Protein AF-A0A429XAK7-F1 (afdb_monomer_lite)

Secondary structure (DSSP, 8-state):
------EEEEEEPPHHHHHHHHHHHHT-HHHHHHHHHHHHHHTS-----EEEEEEEEETTTEEEEEEEEEETTTTEEEEEEEEE-TTS-EEEEEEEEEEEEETTEEEEEEEEEETTTTEEEEEEEEEESS-HHHHHHHHHHHHHHTSHHHHHHHTTSEE-TTTTTSSPPTTT-SSSSTT-SS-TT--SS-SSS--SHHHHHHHHHHHHHHH-SS-HIIIIIHHHHHHHHSHHHHTT-HHHHHHHHHHHHHHHT---

pLDDT: mean 86.63, std 12.6, range [36.78, 97.44]

Organism: Siminovitchia terrae (NCBI:txid1914933)

Foldseek 3Di:
DQDPKWWQWKFKDDPVRQVVVVVVLVVDPVSVVVLVVLCVVLVDDFDFPDKIKMWIAIPQRWIKIWIWTDTPVQLKTKIKMWIQGPVRDIDIWIKMWGWDDDPQWIKTWIWTQDPVVRDTDGQDIDIDNDDSNVVSVLQVCLQPQLQQRVQSVVVPGIPHSCDAQQEARGSPQAQHGDLGADDPRNPHRHNDPGPAQLSVLSNVLVVQVVVDPPPSLVRRLVSSLVSLPRPVRCSNHVRSSVVSNVNSCNSSVDDD

Sequence (256 aa):
MDMELGIIGMGITSQDVLENRMSFIDSRSLFQEIKVAIKNYIQKEFVFTEHKGIHYEIENKTKVELHLLNDSNSLVSLTYGVLTFEDGRILDYAKALLVKQEGEQSIIKQLEFKQDTKTFEITNYEKVEDSQIVAWSSIMERNNNDGLLKELETAGQTIGTQAFGDFCLPGGYQYCGKKCGNCKTCTAGGGGAIKNKVDGCCYIHDECYKKHSTKRCANCDRALISCVSNPINHREGPIAADAVALFFMGKCGYVP

Structure (mmCIF, N/CA/C/O backbone):
data_AF-A0A429XAK7-F1
#
_entry.id   AF-A0A429XAK7-F1
#
loop_
_atom_site.group_PDB
_atom_site.id
_atom_site.type_symbol
_atom_site.label_atom_id
_atom_site.label_alt_id
_atom_site.label_comp_id
_atom_site.label_asym_id
_atom_site.label_entity_id
_atom_site.label_seq_id
_atom_site.pdbx_PDB_ins_code
_atom_site.Cartn_x
_atom_site.Cartn_y
_atom_site.Cartn_z
_atom_site.occupancy
_atom_site.B_iso_or_equiv
_atom_site.auth_seq_id
_atom_site.auth_comp_id
_atom_site.auth_asym_id
_atom_site.auth_atom_id
_atom_site.pdbx_PDB_model_num
ATOM 1 N N . MET A 1 1 ? 8.831 9.215 -26.030 1.00 45.84 1 MET A N 1
ATOM 2 C CA . MET A 1 1 ? 9.202 7.790 -25.947 1.00 45.84 1 MET A CA 1
ATOM 3 C C . MET A 1 1 ? 9.018 7.428 -24.491 1.00 45.84 1 MET A C 1
ATOM 5 O O . MET A 1 1 ? 9.727 7.996 -23.672 1.00 45.84 1 MET A O 1
ATOM 9 N N . ASP A 1 2 ? 7.993 6.644 -24.162 1.00 54.78 2 ASP A N 1
ATOM 10 C CA . ASP A 1 2 ? 7.731 6.286 -22.766 1.00 54.78 2 ASP A CA 1
ATOM 11 C C . ASP A 1 2 ? 8.813 5.295 -22.342 1.00 54.78 2 ASP A C 1
ATOM 13 O O . ASP A 1 2 ? 8.892 4.194 -22.885 1.00 54.78 2 ASP A O 1
ATOM 17 N N . MET A 1 3 ? 9.701 5.719 -21.446 1.00 54.91 3 MET A N 1
ATOM 18 C CA . MET A 1 3 ? 10.781 4.871 -20.957 1.00 54.91 3 MET A CA 1
ATOM 19 C C . MET A 1 3 ? 10.179 3.734 -20.122 1.00 54.91 3 MET A C 1
ATOM 21 O O . MET A 1 3 ? 9.335 3.969 -19.252 1.00 54.91 3 MET A O 1
ATOM 25 N N . GLU A 1 4 ? 10.587 2.493 -20.390 1.00 67.75 4 GLU A N 1
ATOM 26 C CA . GLU A 1 4 ? 10.238 1.345 -19.549 1.00 67.75 4 GLU A CA 1
ATOM 27 C C . GLU A 1 4 ? 11.009 1.417 -18.230 1.00 67.75 4 GLU A C 1
ATOM 29 O O . GLU A 1 4 ? 12.023 0.743 -18.061 1.00 67.75 4 GLU A O 1
ATOM 34 N N . LEU A 1 5 ? 10.514 2.246 -17.307 1.00 68.50 5 LEU A N 1
ATOM 35 C CA . LEU A 1 5 ? 11.042 2.315 -15.951 1.00 68.50 5 LEU A CA 1
ATOM 36 C C . LEU A 1 5 ? 10.797 0.987 -15.228 1.00 68.50 5 LEU A C 1
ATOM 38 O O . LEU A 1 5 ? 9.679 0.463 -15.260 1.00 68.50 5 LEU A O 1
ATOM 42 N N . GLY A 1 6 ? 11.848 0.472 -14.599 1.00 76.44 6 GLY A N 1
ATOM 43 C CA . GLY A 1 6 ? 11.841 -0.641 -13.650 1.00 76.44 6 GLY A CA 1
ATOM 44 C C . GLY A 1 6 ? 12.141 -0.193 -12.214 1.00 76.44 6 GLY A C 1
ATOM 45 O O . GLY A 1 6 ? 12.334 0.995 -11.943 1.00 76.44 6 GLY A O 1
ATOM 46 N N . ILE A 1 7 ? 12.172 -1.155 -11.290 1.00 75.81 7 ILE A N 1
ATOM 47 C CA . ILE A 1 7 ? 12.602 -0.953 -9.899 1.00 75.81 7 ILE A CA 1
ATOM 48 C C . ILE A 1 7 ? 14.086 -1.313 -9.770 1.00 75.81 7 ILE A C 1
ATOM 50 O O . ILE A 1 7 ? 14.483 -2.429 -10.079 1.00 75.81 7 ILE A O 1
ATOM 54 N N . ILE A 1 8 ? 14.912 -0.400 -9.272 1.00 73.81 8 ILE A N 1
ATOM 55 C CA . ILE A 1 8 ? 16.349 -0.621 -9.079 1.00 73.81 8 ILE A CA 1
ATOM 56 C C . ILE A 1 8 ? 16.623 -1.532 -7.875 1.00 73.81 8 ILE A C 1
ATOM 58 O O . ILE A 1 8 ? 17.658 -2.170 -7.842 1.00 73.81 8 ILE A O 1
ATOM 62 N N . GLY A 1 9 ? 15.728 -1.654 -6.897 1.00 75.69 9 GLY A N 1
ATOM 63 C CA . GLY A 1 9 ? 15.871 -2.595 -5.779 1.00 75.69 9 GLY A CA 1
ATOM 64 C C . GLY A 1 9 ? 14.687 -2.511 -4.827 1.00 75.69 9 GLY A C 1
ATOM 65 O O . GLY A 1 9 ? 14.058 -1.460 -4.769 1.00 75.69 9 GLY A O 1
ATOM 66 N N . MET A 1 10 ? 14.378 -3.597 -4.114 1.00 84.62 10 MET A N 1
ATOM 67 C CA . MET A 1 10 ? 13.310 -3.655 -3.111 1.00 84.62 10 MET A CA 1
ATOM 68 C C . MET A 1 10 ? 13.814 -4.359 -1.850 1.00 84.62 10 MET A C 1
ATOM 70 O O . MET A 1 10 ? 14.460 -5.406 -1.925 1.00 84.62 10 MET A O 1
ATOM 74 N N . GLY A 1 11 ? 13.506 -3.791 -0.691 1.00 84.56 11 GLY A N 1
ATOM 75 C CA . GLY A 1 11 ? 13.938 -4.319 0.595 1.00 84.56 11 GLY A CA 1
ATOM 76 C C . GLY A 1 11 ? 12.937 -4.058 1.707 1.00 84.56 11 GLY A C 1
ATOM 77 O O . GLY A 1 11 ? 12.032 -3.231 1.578 1.00 84.56 11 GLY A O 1
ATOM 78 N N . ILE A 1 12 ? 13.121 -4.769 2.814 1.00 86.75 12 ILE A N 1
ATOM 79 C CA . ILE A 1 12 ? 12.468 -4.455 4.080 1.00 86.75 12 ILE A CA 1
ATOM 80 C C . ILE A 1 12 ? 13.243 -3.366 4.785 1.00 86.75 12 ILE A C 1
ATOM 82 O O . ILE A 1 12 ? 14.471 -3.352 4.826 1.00 86.75 12 ILE A O 1
ATOM 86 N N . THR A 1 13 ? 12.498 -2.452 5.377 1.00 82.81 13 THR A N 1
ATOM 87 C CA . THR A 1 13 ? 13.051 -1.442 6.262 1.00 82.81 13 THR A CA 1
ATOM 88 C C . THR A 1 13 ? 13.321 -2.083 7.619 1.00 82.81 13 THR A C 1
ATOM 90 O O . THR A 1 13 ? 12.408 -2.615 8.250 1.00 82.81 13 THR A O 1
ATOM 93 N N . SER A 1 14 ? 14.579 -2.060 8.056 1.00 83.38 14 SER A N 1
ATOM 94 C CA . SER A 1 14 ? 14.994 -2.619 9.341 1.00 83.38 14 SER A CA 1
ATOM 95 C C . SER A 1 14 ? 14.355 -1.876 10.521 1.00 83.38 14 SER A C 1
ATOM 97 O O . SER A 1 14 ? 13.983 -0.706 10.410 1.00 83.38 14 SER A O 1
ATOM 99 N N . GLN A 1 15 ? 14.226 -2.552 11.665 1.00 82.75 15 GLN A N 1
ATOM 100 C CA . GLN A 1 15 ? 13.513 -2.023 12.834 1.00 82.75 15 GLN A CA 1
ATOM 101 C C . GLN A 1 15 ? 14.098 -0.700 13.359 1.00 82.75 15 GLN A C 1
ATOM 103 O O . GLN A 1 15 ? 13.355 0.225 13.674 1.00 82.75 15 GLN A O 1
ATOM 108 N N . ASP A 1 16 ? 15.424 -0.578 13.389 1.00 81.44 16 ASP A N 1
ATOM 109 C CA . ASP A 1 16 ? 16.145 0.637 13.785 1.00 81.44 16 ASP A CA 1
ATOM 110 C C . ASP A 1 16 ? 15.877 1.816 12.833 1.00 81.44 16 ASP A C 1
ATOM 112 O O . ASP A 1 16 ? 15.785 2.974 13.250 1.00 81.44 16 ASP A O 1
ATOM 116 N N . VAL A 1 17 ? 15.695 1.534 11.542 1.00 85.06 17 VAL A N 1
ATOM 117 C CA . VAL A 1 17 ? 15.307 2.551 10.563 1.00 85.06 17 VAL A CA 1
ATOM 118 C C . VAL A 1 17 ? 13.837 2.922 10.746 1.00 85.06 17 VAL A C 1
ATOM 120 O O . VAL A 1 17 ? 13.509 4.105 10.684 1.00 85.06 17 VAL A O 1
ATOM 123 N N . LEU A 1 18 ? 12.954 1.957 11.010 1.00 86.06 18 LEU A N 1
ATOM 124 C CA . LEU A 1 18 ? 11.521 2.195 11.217 1.00 86.06 18 LEU A CA 1
ATOM 125 C C . LEU A 1 18 ? 11.244 3.157 12.381 1.00 86.06 18 LEU A C 1
ATOM 127 O O . LEU A 1 18 ? 10.457 4.090 12.214 1.00 86.06 18 LEU A O 1
ATOM 131 N N . GLU A 1 19 ? 11.937 3.001 13.510 1.00 83.75 19 GLU A N 1
ATOM 132 C CA . GLU A 1 19 ? 11.806 3.894 14.672 1.00 83.75 19 GLU A CA 1
ATOM 133 C C . GLU A 1 19 ? 12.140 5.348 14.317 1.00 83.75 19 GLU A C 1
ATOM 135 O O . GLU A 1 19 ? 11.372 6.269 14.605 1.00 83.75 19 GLU A O 1
ATOM 140 N N . ASN A 1 20 ? 13.244 5.555 13.596 1.00 86.12 20 ASN A N 1
ATOM 141 C CA . ASN A 1 20 ? 13.627 6.879 13.111 1.00 86.12 20 ASN A CA 1
ATOM 142 C C . ASN A 1 20 ? 12.628 7.414 12.073 1.00 86.12 20 ASN A C 1
ATOM 144 O O . ASN A 1 20 ? 12.310 8.608 12.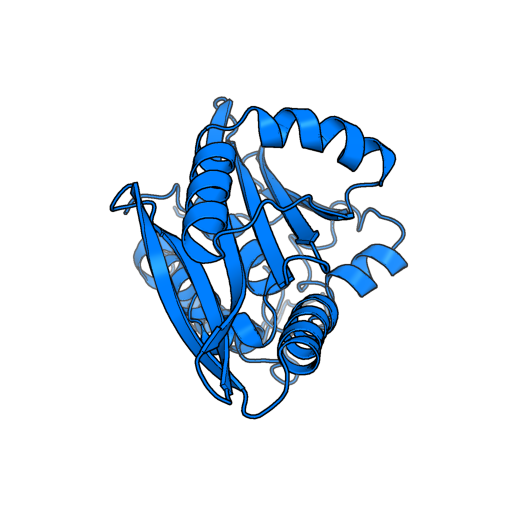063 1.00 86.12 20 ASN A O 1
ATOM 148 N N . ARG A 1 21 ? 12.089 6.537 11.219 1.00 89.56 21 ARG A N 1
ATOM 149 C CA . ARG A 1 21 ? 11.113 6.899 10.184 1.00 89.56 21 ARG A CA 1
ATOM 150 C C . ARG A 1 21 ? 9.751 7.273 10.732 1.00 89.56 21 ARG A C 1
ATOM 152 O O . ARG A 1 21 ? 9.093 8.100 10.107 1.00 89.56 21 ARG A O 1
ATOM 159 N N . MET A 1 22 ? 9.348 6.760 11.890 1.00 91.12 22 MET A N 1
ATOM 160 C CA . MET A 1 22 ? 8.072 7.144 12.491 1.00 91.12 22 MET A CA 1
ATOM 161 C C . MET A 1 22 ? 7.999 8.651 12.741 1.00 91.12 22 MET A C 1
ATOM 163 O O . MET A 1 22 ? 7.009 9.275 12.385 1.00 91.12 22 MET A O 1
ATOM 167 N N . SER A 1 23 ? 9.078 9.262 13.242 1.00 90.94 23 SER A N 1
ATOM 168 C CA . SER A 1 23 ? 9.131 10.717 13.454 1.00 90.94 23 SER A CA 1
ATOM 169 C C . SER A 1 23 ? 8.928 11.515 12.157 1.00 90.94 23 SER A C 1
ATOM 171 O O . SER A 1 23 ? 8.223 12.525 12.138 1.00 90.94 23 SER A O 1
ATOM 173 N N . PHE A 1 24 ? 9.495 11.029 11.049 1.00 92.38 24 PHE A N 1
ATOM 174 C CA . PHE A 1 24 ? 9.312 11.618 9.729 1.00 92.38 24 PHE A CA 1
ATOM 175 C C . PHE A 1 24 ? 7.866 11.463 9.244 1.00 92.38 24 PHE A C 1
ATOM 177 O O . PHE A 1 24 ? 7.279 12.448 8.800 1.00 92.38 24 PHE A O 1
ATOM 184 N N . ILE A 1 25 ? 7.273 10.273 9.372 1.00 93.19 25 ILE A N 1
ATOM 185 C CA . ILE A 1 25 ? 5.875 10.003 8.997 1.00 93.19 25 ILE A CA 1
ATOM 186 C C . ILE A 1 25 ? 4.915 10.854 9.840 1.00 93.19 25 ILE A C 1
ATOM 188 O O . ILE A 1 25 ? 4.032 11.506 9.288 1.00 93.19 25 ILE A O 1
ATOM 192 N N . ASP A 1 26 ? 5.129 10.937 11.154 1.00 93.69 26 ASP A N 1
ATOM 193 C CA . ASP A 1 26 ? 4.338 11.780 12.054 1.00 93.69 26 ASP A CA 1
ATOM 194 C C . ASP A 1 26 ? 4.445 13.270 11.699 1.00 93.69 26 ASP A C 1
ATOM 196 O O . ASP A 1 26 ? 3.501 14.025 11.916 1.00 93.69 26 ASP A O 1
ATOM 200 N N . SER A 1 27 ? 5.539 13.722 11.087 1.00 94.00 27 SER A N 1
ATOM 201 C CA . SER A 1 27 ? 5.641 15.114 10.630 1.00 94.00 27 SER A CA 1
ATOM 202 C C . SER A 1 27 ? 4.816 15.424 9.368 1.00 94.00 27 SER A C 1
ATOM 204 O O . SER A 1 27 ? 4.661 16.593 9.009 1.00 94.00 27 SER A O 1
ATOM 206 N N . ARG A 1 28 ? 4.281 14.408 8.671 1.00 96.06 28 ARG A N 1
ATOM 207 C CA . ARG A 1 28 ? 3.530 14.585 7.417 1.00 96.06 28 ARG A CA 1
ATOM 208 C C . ARG A 1 28 ? 2.100 15.053 7.691 1.00 96.06 28 ARG A C 1
ATOM 210 O O . ARG A 1 28 ? 1.386 14.454 8.494 1.00 96.06 28 ARG A O 1
ATOM 217 N N . SER A 1 29 ? 1.638 16.072 6.957 1.00 95.56 29 SER A N 1
ATOM 218 C CA . SER A 1 29 ? 0.274 16.601 7.116 1.00 95.56 29 SER A CA 1
ATOM 219 C C . SER A 1 29 ? -0.788 15.544 6.812 1.00 95.56 29 SER A C 1
ATOM 221 O O . SER A 1 29 ? -1.677 15.338 7.634 1.00 95.56 29 SER A O 1
ATOM 223 N N . LEU A 1 30 ? -0.642 14.795 5.709 1.00 95.12 30 LEU A N 1
ATOM 224 C CA . LEU A 1 30 ? -1.603 13.752 5.341 1.00 95.12 30 LEU A CA 1
ATOM 225 C C . LEU A 1 30 ? -1.700 12.656 6.410 1.00 95.12 30 LEU A C 1
ATOM 227 O O . LEU A 1 30 ? -2.786 12.142 6.674 1.00 95.12 30 LEU A O 1
ATOM 231 N N . PHE A 1 31 ? -0.579 12.311 7.047 1.00 96.94 31 PHE A N 1
ATOM 232 C CA . PHE A 1 31 ? -0.573 11.331 8.127 1.00 96.94 31 PHE A CA 1
ATOM 233 C C . PHE A 1 31 ? -1.356 11.823 9.351 1.00 96.94 31 PHE A C 1
ATOM 235 O O . PHE A 1 31 ? -2.153 11.081 9.925 1.00 96.94 31 PHE A O 1
ATOM 242 N N . GLN A 1 32 ? -1.205 13.094 9.728 1.00 97.38 32 GLN A N 1
ATOM 243 C CA . GLN A 1 32 ? -2.009 13.669 10.809 1.00 97.38 32 GLN A CA 1
ATOM 244 C C . GLN A 1 32 ? -3.493 13.749 10.436 1.00 97.38 32 GLN A C 1
ATOM 246 O O . GLN A 1 32 ? -4.354 13.413 11.250 1.00 97.38 32 GLN A O 1
ATOM 251 N N . GLU A 1 33 ? -3.806 14.117 9.195 1.00 96.94 33 GLU A N 1
ATOM 252 C CA . GLU A 1 33 ? -5.184 14.174 8.708 1.00 96.94 33 GLU A CA 1
ATOM 253 C C . GLU A 1 33 ? -5.850 12.790 8.707 1.00 96.94 33 GLU A C 1
ATOM 255 O O . GLU A 1 33 ? -6.974 12.660 9.203 1.00 96.94 33 GLU A O 1
ATOM 260 N N . ILE A 1 34 ? -5.161 11.735 8.243 1.00 96.88 34 ILE A N 1
ATOM 261 C CA . ILE A 1 34 ? -5.727 10.381 8.295 1.00 96.88 34 ILE A CA 1
ATOM 262 C C . ILE A 1 34 ? -5.877 9.903 9.738 1.00 96.88 34 ILE A C 1
ATOM 264 O O . ILE A 1 34 ? -6.877 9.260 10.049 1.00 96.88 34 ILE A O 1
ATOM 268 N N . LYS A 1 35 ? -4.965 10.258 10.657 1.00 97.44 35 LYS A N 1
ATOM 269 C CA . LYS A 1 35 ? -5.133 9.919 12.079 1.00 97.44 35 LYS A CA 1
ATOM 270 C C . LYS A 1 35 ? -6.396 10.543 12.660 1.00 97.44 35 LYS A C 1
ATOM 272 O O . LYS A 1 35 ? -7.158 9.857 13.341 1.00 97.44 35 LYS A O 1
ATOM 277 N N . VAL A 1 36 ? -6.658 11.811 12.350 1.00 96.94 36 VAL A N 1
ATOM 278 C CA . VAL A 1 36 ? -7.896 12.492 12.754 1.00 96.94 36 VAL A CA 1
ATOM 279 C C . VAL A 1 36 ? -9.117 11.814 12.131 1.00 96.94 36 VAL A C 1
ATOM 281 O O . VAL A 1 36 ? -10.087 11.545 12.840 1.00 96.94 36 VAL A O 1
ATOM 284 N N . ALA A 1 37 ? -9.075 11.478 10.839 1.00 96.56 37 ALA A N 1
ATOM 285 C CA . ALA A 1 37 ? -10.177 10.802 10.155 1.00 96.56 37 ALA A CA 1
ATOM 286 C C . ALA A 1 37 ? -10.476 9.414 10.754 1.00 96.56 37 ALA A C 1
ATOM 288 O O . ALA A 1 37 ? -11.636 9.099 11.028 1.00 96.56 37 ALA A O 1
ATOM 289 N N . ILE A 1 38 ? -9.439 8.616 11.030 1.00 97.00 38 ILE A N 1
ATOM 290 C CA . ILE A 1 38 ? -9.548 7.311 11.698 1.00 97.00 38 ILE A CA 1
ATOM 291 C C . ILE A 1 38 ? -10.160 7.485 13.086 1.00 97.00 38 ILE A C 1
ATOM 293 O O . ILE A 1 38 ? -11.172 6.850 13.377 1.00 97.00 38 ILE A O 1
ATOM 297 N N . LYS A 1 39 ? -9.603 8.376 13.917 1.00 96.94 39 LYS A N 1
ATOM 298 C CA . LYS A 1 39 ? -10.094 8.655 15.275 1.00 96.94 39 LYS A CA 1
ATOM 299 C C . LYS A 1 39 ? -11.563 9.071 15.270 1.00 96.94 39 LYS A C 1
ATOM 301 O O . LYS A 1 39 ? -12.347 8.547 16.058 1.00 96.94 39 LYS A O 1
ATOM 306 N N . ASN A 1 40 ? -11.959 9.956 14.358 1.00 95.25 40 ASN A N 1
ATOM 307 C CA . ASN A 1 40 ? -13.351 10.378 14.200 1.00 95.25 40 ASN A CA 1
ATOM 308 C C . ASN A 1 40 ? -14.258 9.223 13.753 1.00 95.25 40 ASN A C 1
ATOM 310 O O . ASN A 1 40 ? -15.431 9.176 14.113 1.00 95.25 40 ASN A O 1
ATOM 314 N N . TYR A 1 41 ? -13.746 8.271 12.982 1.00 93.56 41 TYR A N 1
ATOM 315 C CA . TYR A 1 41 ? -14.530 7.121 12.550 1.00 93.56 41 TYR A CA 1
ATOM 316 C C . TYR A 1 41 ? -14.730 6.086 13.676 1.00 93.56 41 TYR A C 1
ATOM 318 O O . TYR A 1 41 ? -15.860 5.638 13.932 1.00 93.56 41 TYR A O 1
ATOM 326 N N . ILE A 1 42 ? -13.644 5.716 14.363 1.00 94.69 42 ILE A N 1
ATOM 327 C CA . ILE A 1 42 ? -13.657 4.697 15.426 1.00 94.69 42 ILE A CA 1
ATOM 328 C C . ILE A 1 42 ? -14.082 5.252 16.793 1.00 94.69 42 ILE A C 1
ATOM 330 O O . ILE A 1 42 ? -14.421 4.468 17.672 1.00 94.69 42 ILE A O 1
ATOM 334 N N . GLN A 1 43 ? -14.106 6.580 16.964 1.00 95.38 43 GLN A N 1
ATOM 335 C CA . GLN A 1 43 ? -14.459 7.281 18.210 1.00 95.38 43 GLN A CA 1
ATOM 336 C C . GLN A 1 43 ? -13.584 6.858 19.404 1.00 95.38 43 GLN A C 1
ATOM 338 O O . GLN A 1 43 ? -14.056 6.716 20.531 1.00 95.38 43 GLN A O 1
ATOM 343 N N . LYS A 1 44 ? -12.294 6.628 19.145 1.00 94.69 44 LYS A N 1
ATOM 344 C CA . LYS A 1 44 ? -11.320 6.117 20.114 1.00 94.69 44 LYS A CA 1
ATOM 345 C C . LYS A 1 44 ? -9.920 6.628 19.771 1.00 94.69 44 LYS A C 1
ATOM 347 O O . LYS A 1 44 ? -9.591 6.779 18.595 1.00 94.69 44 LYS A O 1
ATOM 352 N N . GLU A 1 45 ? -9.102 6.870 20.793 1.00 95.75 45 GLU A N 1
ATOM 353 C CA . GLU A 1 45 ? -7.656 7.012 20.605 1.00 95.75 45 GLU A CA 1
ATOM 354 C C . GLU A 1 45 ? -7.044 5.682 20.171 1.00 95.75 45 GLU A C 1
ATOM 356 O O . GLU A 1 45 ? -7.489 4.612 20.592 1.00 95.75 45 GLU A O 1
ATOM 361 N N . PHE A 1 46 ? -5.995 5.760 19.365 1.00 96.12 46 PHE A N 1
ATOM 362 C CA . PHE A 1 46 ? -5.278 4.593 18.879 1.00 96.12 46 PHE A CA 1
ATOM 363 C C . PHE A 1 46 ? -3.782 4.892 18.832 1.00 96.12 46 PHE A C 1
ATOM 365 O O . PHE A 1 46 ? -3.361 6.042 18.674 1.00 96.12 46 PHE A O 1
ATOM 372 N N . VAL A 1 47 ? -2.979 3.847 18.989 1.00 94.50 47 VAL A N 1
ATOM 373 C CA . VAL A 1 47 ? -1.518 3.920 18.945 1.00 94.50 47 VAL A CA 1
ATOM 374 C C . VAL A 1 47 ? -1.034 2.719 18.158 1.00 94.50 47 VAL A C 1
ATOM 376 O O . VAL A 1 47 ? -1.350 1.587 18.507 1.00 94.50 47 VAL A O 1
ATOM 379 N N . PHE A 1 48 ? -0.269 2.957 17.097 1.00 95.00 48 PHE A N 1
ATOM 380 C CA . PHE A 1 48 ? 0.293 1.865 16.314 1.00 95.00 48 PHE A CA 1
ATOM 381 C C . PHE A 1 48 ? 1.293 1.078 17.162 1.00 95.00 48 PHE A C 1
ATOM 383 O O . PHE A 1 48 ? 2.283 1.628 17.640 1.00 95.00 48 PHE A O 1
ATOM 390 N N . THR A 1 49 ? 1.004 -0.204 17.369 1.00 92.19 49 THR A N 1
ATOM 391 C CA . THR A 1 49 ? 1.824 -1.135 18.154 1.00 92.19 49 THR A CA 1
ATOM 392 C C . THR A 1 49 ? 2.744 -1.972 17.276 1.00 92.19 49 THR A C 1
ATOM 394 O O . THR A 1 49 ? 3.720 -2.525 17.769 1.00 92.19 49 THR A O 1
ATOM 397 N N . GLU A 1 50 ? 2.439 -2.075 15.982 1.00 93.56 50 GLU A N 1
ATOM 398 C CA . GLU A 1 50 ? 3.272 -2.762 14.998 1.00 93.56 50 GLU A CA 1
ATOM 399 C C . GLU A 1 50 ? 3.592 -1.828 13.836 1.00 93.56 50 GLU A C 1
ATOM 401 O O . GLU A 1 50 ? 2.713 -1.125 13.329 1.00 93.56 50 GLU A O 1
ATOM 406 N N . HIS A 1 51 ? 4.843 -1.871 13.383 1.00 93.88 51 HIS A N 1
ATOM 407 C CA . HIS A 1 51 ? 5.326 -1.135 12.223 1.00 93.88 51 HIS A CA 1
ATOM 408 C C . HIS A 1 51 ? 6.160 -2.077 11.367 1.00 93.88 51 HIS A C 1
ATOM 410 O O . HIS A 1 51 ? 7.158 -2.624 11.827 1.00 93.88 51 HIS A O 1
ATOM 416 N N . LYS A 1 52 ? 5.745 -2.273 10.119 1.00 92.88 52 LYS A N 1
ATOM 417 C CA . LYS A 1 52 ? 6.553 -2.906 9.075 1.00 92.88 52 LYS A CA 1
ATOM 418 C C . LYS A 1 52 ? 6.744 -1.915 7.940 1.00 92.88 52 LYS A C 1
ATOM 420 O O . LYS A 1 52 ? 5.908 -1.035 7.735 1.00 92.88 52 LYS A O 1
ATOM 425 N N . GLY A 1 53 ? 7.818 -2.059 7.177 1.00 91.31 53 GLY A N 1
ATOM 426 C CA . GLY A 1 53 ? 8.016 -1.230 6.000 1.00 91.31 53 GLY A CA 1
ATOM 427 C C . GLY A 1 53 ? 8.776 -1.943 4.904 1.00 91.31 53 GLY A C 1
ATOM 428 O O . GLY A 1 53 ? 9.648 -2.766 5.178 1.00 91.31 53 GLY A O 1
ATOM 429 N N . ILE A 1 54 ? 8.450 -1.589 3.669 1.00 91.81 54 ILE A N 1
ATOM 430 C CA . ILE A 1 54 ? 9.257 -1.901 2.497 1.00 91.81 54 ILE A CA 1
ATOM 431 C C . ILE A 1 54 ? 9.704 -0.600 1.843 1.00 91.81 54 ILE A C 1
ATOM 433 O O . ILE A 1 54 ? 9.029 0.427 1.939 1.00 91.81 54 ILE A O 1
ATOM 437 N N . HIS A 1 55 ? 10.841 -0.642 1.169 1.00 92.00 55 HIS A N 1
ATOM 438 C CA . HIS A 1 55 ? 11.345 0.472 0.384 1.00 92.00 55 HIS A CA 1
ATOM 439 C C . HIS A 1 55 ? 11.852 -0.022 -0.964 1.00 92.00 55 HIS A C 1
ATOM 441 O O . HIS A 1 55 ? 12.315 -1.158 -1.090 1.00 92.00 55 HIS A O 1
ATOM 447 N N . TYR A 1 56 ? 11.763 0.833 -1.975 1.00 89.62 56 TYR A N 1
ATOM 448 C CA . TYR A 1 56 ? 12.321 0.567 -3.292 1.00 89.62 56 TYR A CA 1
ATOM 449 C C . TYR A 1 56 ? 12.609 1.854 -4.064 1.00 89.62 56 TYR A C 1
ATOM 451 O O . TYR A 1 56 ? 12.093 2.923 -3.742 1.00 89.62 56 TYR A O 1
ATOM 459 N N . GLU A 1 57 ? 13.444 1.759 -5.095 1.00 88.62 57 GLU A N 1
ATOM 460 C CA . GLU A 1 57 ? 13.792 2.885 -5.969 1.00 88.62 57 GLU A CA 1
ATOM 461 C C . GLU A 1 57 ? 13.355 2.598 -7.407 1.00 88.62 57 GLU A C 1
ATOM 463 O O . GLU A 1 57 ? 13.524 1.488 -7.900 1.00 88.62 57 GLU A O 1
ATOM 468 N N . ILE A 1 58 ? 12.783 3.585 -8.088 1.00 87.19 58 ILE A N 1
ATOM 469 C CA . ILE A 1 58 ? 12.401 3.521 -9.505 1.00 87.19 58 ILE A CA 1
ATOM 470 C C . ILE A 1 58 ? 13.572 4.044 -10.348 1.00 87.19 58 ILE A C 1
ATOM 472 O O . ILE A 1 58 ? 14.249 4.975 -9.927 1.00 87.19 58 ILE A O 1
ATOM 476 N N . GLU A 1 59 ? 13.788 3.511 -11.557 1.00 82.06 59 GLU A N 1
ATOM 477 C CA . GLU A 1 59 ? 14.889 3.880 -12.479 1.00 82.06 59 GLU A CA 1
ATOM 478 C C . GLU A 1 59 ? 15.084 5.398 -12.726 1.00 82.06 59 GLU A C 1
ATOM 480 O O . GLU A 1 59 ? 16.164 5.826 -13.125 1.00 82.06 59 GLU A O 1
ATOM 485 N N . ASN A 1 60 ? 14.083 6.237 -12.443 1.00 78.38 60 ASN A N 1
ATOM 486 C CA . ASN A 1 60 ? 14.168 7.704 -12.476 1.00 78.38 60 ASN A CA 1
ATOM 487 C C . ASN A 1 60 ? 14.573 8.342 -11.124 1.00 78.38 60 ASN A C 1
ATOM 489 O O . ASN A 1 60 ? 14.243 9.500 -10.874 1.00 78.38 60 ASN A O 1
ATOM 493 N N . LYS A 1 61 ? 15.219 7.579 -10.234 1.00 80.38 61 LYS A N 1
ATOM 494 C CA . LYS A 1 61 ? 15.613 7.963 -8.865 1.00 80.38 61 LYS A CA 1
ATOM 495 C C . LYS A 1 61 ? 14.460 8.366 -7.941 1.00 80.38 61 LYS A C 1
ATOM 497 O O . LYS A 1 61 ? 14.676 9.037 -6.931 1.00 80.38 61 LYS A O 1
ATOM 502 N N . THR A 1 62 ? 13.230 7.960 -8.259 1.00 87.50 62 THR A N 1
ATOM 503 C CA . THR A 1 62 ? 12.105 8.120 -7.329 1.00 87.50 62 THR A CA 1
ATOM 504 C C . THR A 1 62 ? 12.222 7.065 -6.239 1.00 87.50 62 THR A C 1
ATOM 506 O O . THR A 1 62 ? 12.209 5.870 -6.533 1.00 87.50 62 THR A O 1
ATOM 509 N N . LYS A 1 63 ? 12.313 7.493 -4.982 1.00 93.00 63 LYS A N 1
ATOM 510 C CA . LYS A 1 63 ? 12.316 6.599 -3.819 1.00 93.00 63 LYS A CA 1
ATOM 511 C C . LYS A 1 63 ? 10.895 6.379 -3.345 1.00 93.00 63 LYS A C 1
ATOM 513 O O . LYS A 1 63 ? 10.136 7.340 -3.242 1.00 93.00 63 LYS A O 1
ATOM 518 N N . VAL A 1 64 ? 10.553 5.141 -3.030 1.00 93.75 64 VAL A N 1
ATOM 519 C CA . VAL A 1 64 ? 9.258 4.778 -2.468 1.00 93.75 64 VAL A CA 1
ATOM 520 C C . VAL A 1 64 ? 9.469 4.079 -1.138 1.00 93.75 64 VAL A C 1
ATOM 522 O O . VAL A 1 64 ? 10.275 3.157 -1.031 1.00 93.75 64 VAL A O 1
ATOM 525 N N . GLU A 1 65 ? 8.732 4.523 -0.131 1.00 94.88 65 GLU A N 1
ATOM 526 C CA . GLU A 1 65 ? 8.638 3.898 1.183 1.00 94.88 65 GLU A CA 1
ATOM 527 C C . GLU A 1 65 ? 7.166 3.541 1.415 1.00 94.88 65 GLU A C 1
ATOM 529 O O . GLU A 1 65 ? 6.285 4.372 1.200 1.00 94.88 65 GLU A O 1
ATOM 534 N N . LEU A 1 66 ? 6.881 2.302 1.810 1.00 95.44 66 LEU A N 1
ATOM 535 C CA . LEU A 1 66 ? 5.538 1.831 2.141 1.00 95.44 66 LEU A CA 1
ATOM 536 C C . LEU A 1 66 ? 5.558 1.260 3.552 1.00 95.44 66 LEU A C 1
ATOM 538 O O . LEU A 1 66 ? 6.314 0.334 3.839 1.00 95.44 66 LEU A O 1
ATOM 542 N N . HIS A 1 67 ? 4.720 1.801 4.423 1.00 95.50 67 HIS A N 1
ATOM 543 C CA . HIS A 1 67 ? 4.653 1.454 5.834 1.00 95.50 67 HIS A CA 1
ATOM 544 C C . HIS A 1 67 ? 3.308 0.817 6.157 1.00 95.50 67 HIS A C 1
ATOM 546 O O . HIS A 1 67 ? 2.266 1.400 5.872 1.00 95.50 67 HIS A O 1
ATOM 552 N N . LEU A 1 68 ? 3.342 -0.350 6.792 1.00 96.06 68 LEU A N 1
ATOM 553 C CA . LEU A 1 68 ? 2.183 -1.008 7.380 1.00 96.06 68 LEU A CA 1
ATOM 554 C C . LEU A 1 68 ? 2.204 -0.775 8.891 1.00 96.06 68 LEU A C 1
ATOM 556 O O . LEU A 1 68 ? 3.158 -1.154 9.572 1.00 96.06 68 LEU A O 1
ATOM 560 N N . LEU A 1 69 ? 1.151 -0.149 9.398 1.00 96.19 69 LEU A N 1
ATOM 561 C CA . LEU A 1 69 ? 1.004 0.296 10.775 1.00 96.19 69 LEU A CA 1
ATOM 562 C C . LEU A 1 69 ? -0.261 -0.320 11.367 1.00 96.19 69 LEU A C 1
ATOM 564 O O . LEU A 1 69 ? -1.359 -0.037 10.888 1.00 96.19 69 LEU A O 1
ATOM 568 N N . ASN A 1 70 ? -0.136 -1.140 12.407 1.00 96.69 70 ASN A N 1
ATOM 569 C CA . ASN A 1 70 ? -1.290 -1.803 13.021 1.00 96.69 70 ASN A CA 1
ATOM 570 C C . ASN A 1 70 ? -1.473 -1.366 14.475 1.00 96.69 70 ASN A C 1
ATOM 572 O O . ASN A 1 70 ? -0.507 -1.281 15.232 1.00 96.69 70 ASN A O 1
ATOM 576 N N . ASP A 1 71 ? -2.722 -1.132 14.869 1.00 96.88 71 ASP A N 1
ATOM 577 C CA . ASP A 1 71 ? -3.155 -1.070 16.265 1.00 96.88 71 ASP A CA 1
ATOM 578 C C . ASP A 1 71 ? -4.216 -2.150 16.490 1.00 96.88 71 ASP A C 1
ATOM 580 O O . ASP A 1 71 ? -5.385 -1.989 16.123 1.00 96.88 71 ASP A O 1
ATOM 584 N N . SER A 1 72 ? -3.812 -3.252 17.117 1.00 94.88 72 SER A N 1
ATOM 585 C CA . SER A 1 72 ? -4.700 -4.371 17.441 1.00 94.88 72 SER A CA 1
ATOM 586 C C . SER A 1 72 ? -5.697 -4.047 18.557 1.00 94.88 72 SER A C 1
ATOM 588 O O . SER A 1 72 ? -6.745 -4.682 18.634 1.00 94.88 72 SER A O 1
ATOM 590 N N . ASN A 1 73 ? -5.441 -3.034 19.391 1.00 94.75 73 ASN A N 1
ATOM 591 C CA . ASN A 1 73 ? -6.382 -2.610 20.431 1.00 94.75 73 ASN A CA 1
ATOM 592 C C . ASN A 1 73 ? -7.543 -1.807 19.846 1.00 94.75 73 ASN A C 1
ATOM 594 O O . ASN A 1 73 ? -8.638 -1.777 20.416 1.00 94.75 73 ASN A O 1
ATOM 598 N N . SER A 1 74 ? -7.294 -1.099 18.749 1.00 95.94 74 SER A N 1
ATOM 599 C CA . SER A 1 74 ? -8.285 -0.256 18.069 1.00 95.94 74 SER A CA 1
ATOM 600 C C . SER A 1 74 ? -8.772 -0.856 16.751 1.00 95.94 74 SER A C 1
ATOM 602 O O . SER A 1 74 ? -9.670 -0.294 16.130 1.00 95.94 74 SER A O 1
ATOM 604 N N . LEU A 1 75 ? -8.219 -2.009 16.362 1.00 96.62 75 LEU A N 1
ATOM 605 C CA . LEU A 1 75 ? -8.530 -2.759 15.144 1.00 96.62 75 LEU A CA 1
ATOM 606 C C . LEU A 1 75 ? -8.377 -1.899 13.882 1.00 96.62 75 LEU A C 1
ATOM 608 O O . LEU A 1 75 ? -9.245 -1.864 13.001 1.00 96.62 75 LEU A O 1
ATOM 612 N N . VAL A 1 76 ? -7.255 -1.180 13.835 1.00 97.31 76 VAL A N 1
ATOM 613 C CA . VAL A 1 76 ? -6.857 -0.287 12.746 1.00 97.31 76 VAL A CA 1
ATOM 614 C C . VAL A 1 76 ? -5.622 -0.863 12.075 1.00 97.31 76 VAL A C 1
ATOM 616 O O . VAL A 1 76 ? -4.615 -1.108 12.734 1.00 97.31 76 VAL A O 1
ATOM 619 N N . SER A 1 77 ? -5.676 -1.017 10.756 1.00 97.19 77 SER A N 1
ATOM 620 C CA . SER A 1 77 ? -4.501 -1.289 9.929 1.00 97.19 77 SER A CA 1
ATOM 621 C C . SER A 1 77 ? -4.355 -0.169 8.907 1.00 97.19 77 SER A C 1
ATOM 623 O O . SER A 1 77 ? -5.266 0.066 8.120 1.00 97.19 77 SER A O 1
ATOM 625 N N . LEU A 1 78 ? -3.244 0.558 8.943 1.00 97.31 78 LEU A N 1
ATOM 626 C CA . LEU A 1 78 ? -2.942 1.686 8.069 1.00 97.31 78 LEU A CA 1
ATOM 627 C C . LEU A 1 78 ? -1.757 1.336 7.174 1.00 97.31 78 LEU A C 1
ATOM 629 O O . LEU A 1 78 ? -0.671 1.032 7.654 1.00 97.31 78 LEU A O 1
ATOM 633 N N . THR A 1 79 ? -1.961 1.456 5.870 1.00 96.62 79 THR A N 1
ATOM 634 C CA . THR A 1 79 ? -0.889 1.495 4.881 1.00 96.62 79 THR A CA 1
ATOM 635 C C . THR A 1 79 ? -0.609 2.947 4.505 1.00 96.62 79 THR A C 1
ATOM 637 O O . THR A 1 79 ? -1.497 3.655 4.020 1.00 96.62 79 THR A O 1
ATOM 640 N N . TYR A 1 80 ? 0.620 3.399 4.746 1.00 97.38 80 TYR A N 1
ATOM 641 C CA . TYR A 1 80 ? 1.084 4.751 4.448 1.00 97.38 80 TYR A CA 1
ATOM 642 C C . TYR A 1 80 ? 2.276 4.708 3.492 1.00 97.38 80 TYR A C 1
ATOM 644 O O . TYR A 1 80 ? 3.306 4.117 3.807 1.00 97.38 80 TYR A O 1
ATOM 652 N N . GLY A 1 81 ? 2.129 5.314 2.319 1.00 96.56 81 GLY A N 1
ATOM 653 C CA . GLY A 1 81 ? 3.158 5.376 1.288 1.00 96.56 81 GLY A CA 1
ATOM 654 C C . GLY A 1 81 ? 3.748 6.774 1.153 1.00 96.56 81 GLY A C 1
ATOM 655 O O . GLY A 1 81 ? 3.030 7.767 1.258 1.00 96.56 81 GLY A O 1
ATOM 656 N N . VAL A 1 82 ? 5.044 6.855 0.871 1.00 95.88 82 VAL A N 1
ATOM 657 C CA . VAL A 1 82 ? 5.758 8.098 0.572 1.00 95.88 82 VAL A CA 1
ATOM 658 C C . VAL A 1 82 ? 6.569 7.899 -0.698 1.00 95.88 82 VAL A C 1
ATOM 660 O O . VAL A 1 82 ? 7.451 7.045 -0.746 1.00 95.88 82 VAL A O 1
ATOM 663 N N . LEU A 1 83 ? 6.303 8.709 -1.719 1.00 95.12 83 LEU A N 1
ATOM 664 C CA . LEU A 1 83 ? 7.143 8.805 -2.909 1.00 95.12 83 LEU A CA 1
ATOM 665 C C . LEU A 1 83 ? 7.952 10.089 -2.829 1.00 95.12 83 LEU A C 1
ATOM 667 O O . LEU A 1 83 ? 7.373 11.164 -2.704 1.00 95.12 83 LEU A O 1
ATOM 671 N N . THR A 1 84 ? 9.268 9.989 -2.961 1.00 94.50 84 THR A N 1
ATOM 672 C CA . THR A 1 84 ? 10.176 11.134 -3.065 1.00 94.50 84 THR A CA 1
ATOM 673 C C . THR A 1 84 ? 10.781 11.159 -4.461 1.00 94.50 84 THR A C 1
ATOM 675 O O . THR A 1 84 ? 11.532 10.254 -4.826 1.00 94.50 84 THR A O 1
ATOM 678 N N . PHE A 1 85 ? 10.442 12.176 -5.249 1.00 92.50 85 PHE A N 1
ATOM 679 C CA . PHE A 1 85 ? 10.951 12.363 -6.608 1.00 92.50 85 PHE A CA 1
ATOM 680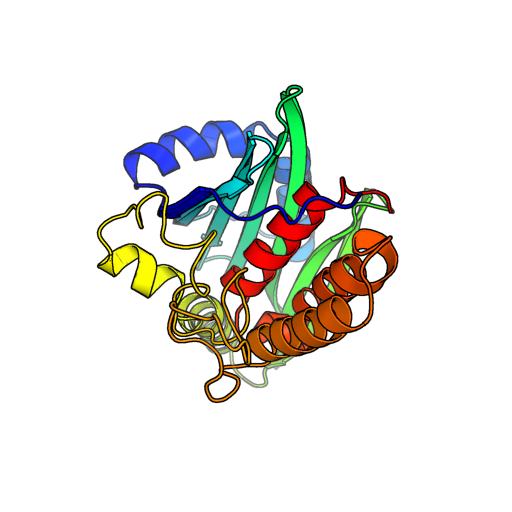 C C . PHE A 1 85 ? 12.378 12.935 -6.593 1.00 92.50 85 PHE A C 1
ATOM 682 O O . PHE A 1 85 ? 12.807 13.529 -5.603 1.00 92.50 85 PHE A O 1
ATOM 689 N N . GLU A 1 86 ? 13.105 12.805 -7.709 1.00 90.94 86 GLU A N 1
ATOM 690 C CA . GLU A 1 86 ? 14.475 13.336 -7.851 1.00 90.94 86 GLU A CA 1
ATOM 691 C C . GLU A 1 86 ? 14.555 14.854 -7.602 1.00 90.94 86 GLU A C 1
ATOM 693 O O . GLU A 1 86 ? 15.540 15.346 -7.056 1.00 90.94 86 GLU A O 1
ATOM 698 N N . ASP A 1 87 ? 13.498 15.594 -7.945 1.00 91.44 87 ASP A N 1
ATOM 699 C CA . ASP A 1 87 ? 13.389 17.042 -7.724 1.00 91.44 87 ASP A CA 1
ATOM 700 C C . ASP A 1 87 ? 12.989 17.430 -6.285 1.00 91.44 87 ASP A C 1
ATOM 702 O O . ASP A 1 87 ? 12.771 18.607 -5.994 1.00 91.44 87 ASP A O 1
ATOM 706 N N . GLY A 1 88 ? 12.884 16.454 -5.379 1.00 92.31 88 GLY A N 1
ATOM 707 C CA . GLY A 1 88 ? 12.527 16.656 -3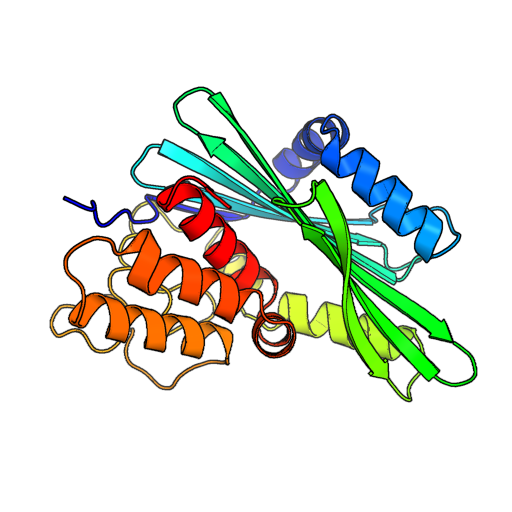.977 1.00 92.31 88 GLY A CA 1
ATOM 708 C C . GLY A 1 88 ? 11.029 16.807 -3.715 1.00 92.31 88 GLY A C 1
ATOM 709 O O . GLY A 1 88 ? 10.636 16.950 -2.555 1.00 92.31 88 GLY A O 1
ATOM 710 N N . ARG A 1 89 ? 10.166 16.750 -4.742 1.00 92.62 89 ARG A N 1
ATOM 711 C CA . ARG A 1 89 ? 8.717 16.651 -4.516 1.00 92.62 89 ARG A CA 1
ATOM 712 C C . ARG A 1 89 ? 8.397 15.372 -3.750 1.00 92.62 89 ARG A C 1
ATOM 714 O O . ARG A 1 89 ? 9.048 14.344 -3.932 1.00 92.62 89 ARG A O 1
ATOM 721 N N . ILE A 1 90 ? 7.353 15.438 -2.928 1.00 92.75 90 ILE A N 1
ATOM 722 C CA . ILE A 1 90 ? 6.851 14.293 -2.172 1.00 92.75 90 ILE A CA 1
ATOM 723 C C . ILE A 1 90 ? 5.373 14.083 -2.491 1.00 92.75 90 ILE A C 1
ATOM 725 O O . ILE A 1 90 ? 4.603 15.044 -2.514 1.00 92.75 90 ILE A O 1
ATOM 729 N N . LEU A 1 91 ? 4.985 12.831 -2.719 1.00 93.00 91 LEU A N 1
ATOM 730 C CA . LEU A 1 91 ? 3.592 12.401 -2.793 1.00 93.00 91 LEU A CA 1
ATOM 731 C C . LEU A 1 91 ? 3.330 11.407 -1.667 1.00 93.00 91 LEU A C 1
ATOM 733 O O . LEU A 1 91 ? 4.007 10.387 -1.567 1.00 93.00 91 LEU A O 1
ATOM 737 N N . ASP A 1 92 ? 2.349 11.718 -0.828 1.00 94.38 92 ASP A N 1
ATOM 738 C CA . ASP A 1 92 ? 1.899 10.818 0.228 1.00 94.38 92 ASP A CA 1
ATOM 739 C C . ASP A 1 92 ? 0.730 9.954 -0.264 1.00 94.38 92 ASP A C 1
ATOM 741 O O . ASP A 1 92 ? -0.060 10.351 -1.120 1.00 94.38 92 ASP A O 1
ATOM 745 N N . TYR A 1 93 ? 0.592 8.769 0.304 1.00 94.69 93 TYR A N 1
ATOM 746 C CA . TYR A 1 93 ? -0.483 7.826 0.040 1.00 94.69 93 TYR A CA 1
ATOM 747 C C . TYR A 1 93 ? -0.970 7.265 1.364 1.00 94.69 93 TYR A C 1
ATOM 749 O O . TYR A 1 93 ? -0.159 6.950 2.231 1.00 94.69 93 TYR A O 1
ATOM 757 N N . ALA A 1 94 ? -2.281 7.126 1.537 1.00 96.38 94 ALA A N 1
ATOM 758 C CA . ALA A 1 94 ? -2.824 6.630 2.791 1.00 96.38 94 ALA A CA 1
ATOM 759 C C . ALA A 1 94 ? -4.105 5.823 2.565 1.00 96.38 94 ALA A C 1
ATOM 761 O O . ALA A 1 94 ? -5.067 6.310 1.961 1.00 96.38 94 ALA A O 1
ATOM 762 N N . LYS A 1 95 ? -4.120 4.597 3.092 1.00 96.12 95 LYS A N 1
ATOM 763 C CA . LYS A 1 95 ? -5.273 3.694 3.094 1.00 96.12 95 LYS A CA 1
ATOM 764 C C . LYS A 1 95 ? -5.358 2.976 4.434 1.00 96.12 95 LYS A C 1
ATOM 766 O O . LYS A 1 95 ? -4.383 2.375 4.869 1.00 96.12 95 LYS A O 1
ATOM 771 N N . ALA A 1 96 ? -6.520 2.994 5.073 1.00 96.75 96 ALA A N 1
ATOM 772 C CA . ALA A 1 96 ? -6.757 2.306 6.333 1.00 96.75 96 ALA A CA 1
ATOM 773 C C . ALA A 1 96 ? -7.902 1.296 6.226 1.00 96.75 96 ALA A C 1
ATOM 775 O O . ALA A 1 96 ? -8.937 1.575 5.622 1.00 96.75 96 ALA A O 1
ATOM 776 N N . LEU A 1 97 ? -7.728 0.142 6.860 1.00 96.12 97 LEU A N 1
ATOM 777 C CA . LEU A 1 97 ? -8.769 -0.838 7.136 1.00 96.12 97 LEU A CA 1
ATOM 778 C C . LEU A 1 97 ? -9.182 -0.705 8.601 1.00 96.12 97 LEU A C 1
ATOM 780 O O . LEU A 1 97 ? -8.342 -0.744 9.502 1.00 96.12 97 LEU A O 1
ATOM 784 N N . LEU A 1 98 ? -10.480 -0.522 8.822 1.00 96.12 98 LEU A N 1
ATOM 785 C CA . LEU A 1 98 ? -11.066 -0.192 10.118 1.00 96.12 98 LEU A CA 1
ATOM 786 C C . LEU A 1 98 ? -12.131 -1.226 10.461 1.00 96.12 98 LEU A C 1
ATOM 788 O O . LEU A 1 98 ? -13.076 -1.397 9.686 1.00 96.12 98 LEU A O 1
ATOM 792 N N . VAL A 1 99 ? -12.017 -1.878 11.619 1.00 96.00 99 VAL A N 1
ATOM 793 C CA . VAL A 1 99 ? -13.055 -2.795 12.114 1.00 96.00 99 VAL A CA 1
ATOM 794 C C . VAL A 1 99 ? -13.947 -2.086 13.125 1.00 96.00 99 VAL A C 1
ATOM 796 O O . VAL A 1 99 ? -13.471 -1.524 14.109 1.00 96.00 99 VAL A O 1
ATOM 799 N N . LYS A 1 100 ? -15.264 -2.151 12.927 1.00 93.94 100 LYS A N 1
ATOM 800 C CA . LYS A 1 100 ? -16.257 -1.597 13.856 1.00 93.94 100 LYS A CA 1
ATOM 801 C C . LYS A 1 100 ? -17.435 -2.549 14.023 1.00 93.94 100 LYS A C 1
ATOM 803 O O . LYS A 1 100 ? -17.894 -3.127 13.045 1.00 93.94 100 LYS A O 1
ATOM 808 N N . GLN A 1 101 ? -17.928 -2.688 15.249 1.00 92.56 101 GLN A N 1
ATOM 809 C CA . GLN A 1 101 ? -19.185 -3.376 15.528 1.00 92.56 101 GLN A CA 1
ATOM 810 C C . GLN A 1 101 ? -20.359 -2.457 15.159 1.00 92.56 101 GLN A C 1
ATOM 812 O O . GLN A 1 101 ? -20.421 -1.322 15.640 1.00 92.56 101 GLN A O 1
ATOM 817 N N . GLU A 1 102 ? -21.305 -2.931 14.348 1.00 91.50 102 GLU A N 1
ATOM 818 C CA . GLU A 1 102 ? -22.600 -2.266 14.144 1.00 91.50 102 GLU A CA 1
ATOM 819 C C . GLU A 1 102 ? -23.725 -3.295 14.347 1.00 91.50 102 GLU A C 1
ATOM 821 O O . GLU A 1 102 ? -23.972 -4.163 13.510 1.00 91.50 102 GLU A O 1
ATOM 826 N N . GLY A 1 103 ? -24.406 -3.214 15.495 1.00 90.25 103 GLY A N 1
ATOM 827 C CA . GLY A 1 103 ? -25.385 -4.223 15.905 1.00 90.25 103 GLY A CA 1
ATOM 828 C C . GLY A 1 103 ? -24.710 -5.557 16.235 1.00 90.25 103 GLY A C 1
ATOM 829 O O . GLY A 1 103 ? -23.744 -5.593 16.995 1.00 90.25 103 GLY A O 1
ATOM 830 N N . GLU A 1 104 ? -25.209 -6.646 15.656 1.00 90.19 104 GLU A N 1
ATOM 831 C CA . GLU A 1 104 ? -24.665 -8.002 15.840 1.00 90.19 104 GLU A CA 1
ATOM 832 C C . GLU A 1 104 ? -23.510 -8.326 14.879 1.00 90.19 104 GLU A C 1
ATOM 834 O O . GLU A 1 104 ? -22.819 -9.320 15.070 1.00 90.19 104 GLU A O 1
ATOM 839 N N . GLN A 1 105 ? -23.259 -7.479 13.877 1.00 92.56 105 GLN A N 1
ATOM 840 C CA . GLN A 1 105 ? -22.262 -7.733 12.838 1.00 92.56 105 GLN A CA 1
ATOM 841 C C . GLN A 1 105 ? -21.006 -6.882 13.037 1.00 92.56 105 GLN A C 1
ATOM 843 O O . GLN A 1 105 ? -21.072 -5.718 13.451 1.00 92.56 105 GLN A O 1
ATOM 848 N N . SER A 1 106 ? -19.859 -7.443 12.661 1.00 93.81 106 SER A N 1
ATOM 849 C CA . SER A 1 106 ? -18.632 -6.674 12.478 1.00 93.81 106 SER A CA 1
ATOM 850 C C . SER A 1 106 ? -18.546 -6.161 11.055 1.00 93.81 106 SER A C 1
ATOM 852 O O . SER A 1 106 ? -18.947 -6.824 10.099 1.00 93.81 106 SER A O 1
ATOM 854 N N . ILE A 1 107 ? -17.985 -4.974 10.894 1.00 93.44 107 ILE A N 1
ATOM 855 C CA . ILE A 1 107 ? -17.804 -4.356 9.590 1.00 93.44 107 ILE A CA 1
ATOM 856 C C . ILE A 1 107 ? -16.358 -3.950 9.423 1.00 93.44 107 ILE A C 1
ATOM 858 O O . ILE A 1 107 ? -15.798 -3.264 10.279 1.00 93.44 107 ILE A O 1
ATOM 862 N N . ILE A 1 108 ? -15.800 -4.308 8.273 1.00 94.38 108 ILE A N 1
ATOM 863 C CA . ILE A 1 108 ? -14.523 -3.801 7.790 1.00 94.38 108 ILE A CA 1
ATOM 864 C C . ILE A 1 108 ? -14.821 -2.676 6.800 1.00 94.38 108 ILE A C 1
ATOM 866 O O . ILE A 1 108 ? -15.475 -2.901 5.777 1.00 94.38 108 ILE A O 1
ATOM 870 N N . LYS A 1 109 ? -14.345 -1.463 7.089 1.00 94.62 109 LYS A N 1
ATOM 871 C CA . LYS A 1 109 ? -14.384 -0.339 6.142 1.00 94.62 109 LYS A CA 1
ATOM 872 C C . LYS A 1 109 ? -12.984 0.001 5.663 1.00 94.62 109 LYS A C 1
ATOM 874 O O . LYS A 1 109 ? -12.037 -0.032 6.444 1.00 94.62 109 LYS A O 1
ATOM 879 N N . GLN A 1 110 ? -12.883 0.359 4.388 1.00 94.94 110 GLN A N 1
ATOM 880 C CA . GLN A 1 110 ? -11.661 0.905 3.809 1.00 94.94 110 GLN A CA 1
ATOM 881 C C . GLN A 1 110 ? -11.791 2.421 3.698 1.00 94.94 110 GLN A C 1
ATOM 883 O O . GLN A 1 110 ? -12.664 2.902 2.979 1.00 94.94 110 GLN A O 1
ATOM 888 N N . LEU A 1 111 ? -10.928 3.150 4.398 1.00 95.69 111 LEU A N 1
ATOM 889 C CA . LEU A 1 111 ? -10.767 4.596 4.301 1.00 95.69 111 LEU A CA 1
ATOM 890 C C . LEU A 1 111 ? -9.558 4.892 3.413 1.00 95.69 111 LEU A C 1
ATOM 892 O O . LEU A 1 111 ? -8.467 4.406 3.689 1.00 95.69 111 LEU A O 1
ATOM 896 N N . GLU A 1 112 ? -9.722 5.683 2.364 1.00 94.56 112 GLU A N 1
ATOM 897 C CA . GLU A 1 112 ? -8.648 5.988 1.415 1.00 94.56 112 GLU A CA 1
ATOM 898 C C . GLU A 1 112 ? -8.568 7.491 1.165 1.00 94.56 112 GLU A C 1
ATOM 900 O O . GLU A 1 112 ? -9.598 8.150 1.017 1.00 94.56 112 GLU A O 1
ATOM 905 N N . PHE A 1 113 ? -7.352 8.033 1.097 1.00 93.94 113 PHE A N 1
ATOM 906 C CA . PHE A 1 113 ? -7.151 9.404 0.643 1.00 93.94 113 PHE A CA 1
ATOM 907 C C . PHE A 1 113 ? -7.254 9.489 -0.879 1.00 93.94 113 PHE A C 1
ATOM 909 O O . PHE A 1 113 ? -6.428 8.929 -1.605 1.00 93.94 113 PHE A O 1
ATOM 916 N N . LYS A 1 114 ? -8.241 10.231 -1.375 1.00 89.75 114 LYS A N 1
ATOM 917 C CA . LYS A 1 114 ? -8.385 10.525 -2.797 1.00 89.75 114 LYS A CA 1
ATOM 918 C C . LYS A 1 114 ? -7.577 11.763 -3.147 1.00 89.75 114 LYS A C 1
ATOM 920 O O . LYS A 1 114 ? -7.899 12.880 -2.751 1.00 89.75 114 LYS A O 1
ATOM 925 N N . GLN A 1 115 ? -6.519 11.560 -3.924 1.00 83.69 115 GLN A N 1
ATOM 926 C CA . GLN A 1 115 ? -5.621 12.635 -4.336 1.00 83.69 115 GLN A CA 1
ATOM 927 C C . GLN A 1 115 ? -6.312 13.712 -5.188 1.00 83.69 115 GLN A C 1
ATOM 929 O O . GLN A 1 115 ? -5.861 14.856 -5.163 1.00 83.69 115 GLN A O 1
ATOM 934 N N . ASP A 1 116 ? -7.387 13.381 -5.903 1.00 82.81 116 ASP A N 1
ATOM 935 C CA . ASP A 1 116 ? -8.057 14.313 -6.822 1.00 82.81 116 ASP A CA 1
ATOM 936 C C . ASP A 1 116 ? -8.977 15.278 -6.073 1.00 82.81 116 ASP A C 1
ATOM 938 O O . ASP A 1 116 ? -8.986 16.479 -6.336 1.00 82.81 116 ASP A O 1
ATOM 942 N N . THR A 1 117 ? -9.718 14.757 -5.096 1.00 88.38 117 THR A N 1
ATOM 943 C CA . THR A 1 117 ? -10.646 15.524 -4.258 1.00 88.38 117 THR A CA 1
ATOM 944 C C . THR A 1 117 ? -9.982 16.074 -2.999 1.00 88.38 117 THR A C 1
ATOM 946 O O . THR A 1 117 ? -10.541 16.960 -2.359 1.00 88.38 117 THR A O 1
ATOM 949 N N . LYS A 1 118 ? -8.791 15.570 -2.644 1.00 89.06 118 LYS A N 1
ATOM 950 C CA . LYS A 1 118 ? -8.103 15.836 -1.371 1.00 89.06 118 LYS A CA 1
ATOM 951 C C . LYS A 1 118 ? -8.978 15.501 -0.159 1.00 89.06 118 LYS A C 1
ATOM 953 O O . LYS A 1 118 ? -8.925 16.184 0.860 1.00 89.06 118 LYS A O 1
ATOM 958 N N . THR A 1 119 ? -9.785 14.446 -0.265 1.00 92.81 119 THR A N 1
ATOM 959 C CA . THR A 1 119 ? -10.674 13.984 0.808 1.00 92.81 119 THR A CA 1
ATOM 960 C C . THR A 1 119 ? -10.417 12.529 1.162 1.00 92.81 119 THR A C 1
ATOM 962 O O . THR A 1 119 ? -9.962 11.734 0.340 1.00 92.81 119 THR A O 1
ATOM 965 N N . PHE A 1 120 ? -10.746 12.166 2.401 1.00 94.62 120 PHE A N 1
ATOM 966 C CA . PHE A 1 120 ? -10.845 10.766 2.789 1.00 94.62 120 PHE A CA 1
ATOM 967 C C . PHE A 1 120 ? -12.222 10.223 2.441 1.00 94.62 120 PHE A C 1
ATOM 969 O O . PHE A 1 120 ? -13.241 10.805 2.815 1.00 94.62 120 PHE A O 1
ATOM 976 N N . GLU A 1 121 ? -12.245 9.086 1.760 1.00 94.38 121 GLU A N 1
ATOM 977 C CA . GLU A 1 121 ? -13.471 8.429 1.331 1.00 94.38 121 GLU A CA 1
ATOM 978 C C . GLU A 1 121 ? -13.524 6.995 1.838 1.00 94.38 121 GLU A C 1
ATOM 980 O O . GLU A 1 121 ? -12.519 6.281 1.860 1.00 94.38 121 GLU A O 1
ATOM 985 N N . ILE A 1 122 ? -14.725 6.564 2.222 1.00 93.06 122 ILE A N 1
ATOM 986 C CA . ILE A 1 122 ? -14.994 5.155 2.481 1.00 93.06 122 ILE A CA 1
ATOM 987 C C . ILE A 1 122 ? -15.270 4.484 1.139 1.00 93.06 122 ILE A C 1
ATOM 989 O O . ILE A 1 122 ? -16.294 4.744 0.512 1.00 93.06 122 ILE A O 1
ATOM 993 N N . THR A 1 123 ? -14.357 3.626 0.700 1.00 87.62 123 THR A N 1
ATOM 994 C CA . THR A 1 123 ? -14.392 3.019 -0.641 1.00 87.62 123 THR A CA 1
ATOM 995 C C . THR A 1 123 ? -14.860 1.571 -0.643 1.00 87.62 123 THR A C 1
ATOM 997 O O . THR A 1 123 ? -15.184 1.032 -1.698 1.00 87.62 123 THR A O 1
ATOM 1000 N N . ASN A 1 124 ? -14.923 0.933 0.527 1.00 85.38 124 ASN A N 1
ATOM 1001 C CA . ASN A 1 124 ? -15.405 -0.434 0.661 1.00 85.38 124 ASN A CA 1
ATOM 1002 C C . ASN A 1 124 ? -16.065 -0.686 2.015 1.00 85.38 124 ASN A C 1
ATOM 1004 O O . ASN A 1 124 ? -15.730 -0.047 3.018 1.00 85.38 124 ASN A O 1
ATOM 1008 N N . TYR A 1 125 ? -16.957 -1.669 2.022 1.00 87.44 125 TYR A N 1
ATOM 1009 C CA . TYR A 1 125 ? -17.683 -2.151 3.181 1.00 87.44 125 TYR A CA 1
ATOM 1010 C C . TYR A 1 125 ? -17.836 -3.670 3.082 1.00 87.44 125 TYR A C 1
ATOM 1012 O O . TYR A 1 125 ? -18.463 -4.182 2.156 1.00 87.44 125 TYR A O 1
ATOM 1020 N N . GLU A 1 126 ? -17.278 -4.392 4.046 1.00 90.38 126 GLU A N 1
ATOM 1021 C CA . GLU A 1 126 ? -17.443 -5.836 4.182 1.00 90.38 126 GLU A CA 1
ATOM 1022 C C . GLU A 1 126 ? -18.127 -6.133 5.515 1.00 90.38 126 GLU A C 1
ATOM 1024 O O . GLU A 1 126 ? -17.613 -5.770 6.574 1.00 90.38 126 GLU A O 1
ATOM 1029 N N . LYS A 1 127 ? -19.280 -6.807 5.457 1.00 90.12 127 LYS A N 1
ATOM 1030 C CA . LYS A 1 127 ? -19.909 -7.396 6.641 1.00 90.12 127 LYS A CA 1
ATOM 1031 C C . LYS A 1 127 ? -19.232 -8.714 6.951 1.00 90.12 127 LYS A C 1
ATOM 1033 O O . LYS A 1 127 ? -19.089 -9.556 6.069 1.00 90.12 127 LYS A O 1
ATOM 1038 N N . VAL A 1 128 ? -18.882 -8.887 8.209 1.00 89.56 128 VAL A N 1
ATOM 1039 C CA . VAL A 1 128 ? -18.381 -10.130 8.770 1.00 89.56 128 VAL A CA 1
ATOM 1040 C C . VAL A 1 128 ? -19.387 -10.533 9.842 1.00 89.56 128 VAL A C 1
ATOM 1042 O O . VAL A 1 128 ? -19.646 -9.767 10.771 1.00 89.56 128 VAL A O 1
ATOM 1045 N N . GLU A 1 129 ? -20.009 -11.700 9.674 1.00 85.00 129 GLU A N 1
ATOM 1046 C CA . GLU A 1 129 ? -21.004 -12.221 10.629 1.00 85.00 129 GLU A CA 1
ATOM 1047 C C . GLU A 1 129 ? -20.378 -12.578 11.984 1.00 85.00 129 GLU A C 1
ATOM 1049 O O . GLU A 1 129 ? -21.080 -12.744 12.976 1.00 85.00 129 GLU A O 1
ATOM 1054 N N . ASP A 1 130 ? -19.051 -12.636 12.035 1.00 85.88 130 ASP A N 1
ATOM 1055 C CA . ASP A 1 130 ? -18.287 -12.933 13.231 1.00 85.88 130 ASP A CA 1
ATOM 1056 C C . ASP A 1 130 ? -17.956 -11.694 14.082 1.00 85.88 130 ASP A C 1
ATOM 1058 O O . ASP A 1 130 ? -18.153 -10.532 13.714 1.00 85.88 130 ASP A O 1
ATOM 1062 N N . SER A 1 131 ? -17.374 -11.965 15.252 1.00 91.00 131 SER A N 1
ATOM 1063 C CA . SER A 1 131 ? -16.831 -10.949 16.157 1.00 91.00 131 SER A CA 1
ATOM 1064 C C . SER A 1 131 ? -15.753 -10.069 15.508 1.00 91.00 131 SER A C 1
ATOM 1066 O O . SER A 1 131 ? -15.061 -10.471 14.567 1.00 91.00 131 SER A O 1
ATOM 1068 N N . GLN A 1 132 ? -15.520 -8.890 16.092 1.00 91.19 132 GLN A N 1
ATOM 1069 C CA . GLN A 1 132 ? -14.505 -7.958 15.593 1.00 91.19 132 GLN A CA 1
ATOM 1070 C C . GLN A 1 132 ? -13.094 -8.566 15.588 1.00 91.19 132 GLN A C 1
ATOM 1072 O O . GLN A 1 132 ? -12.272 -8.207 14.749 1.00 91.19 132 GLN A O 1
ATOM 1077 N N . ILE A 1 133 ? -12.821 -9.512 16.492 1.00 90.06 133 ILE A N 1
ATOM 1078 C CA . ILE A 1 133 ? -11.543 -10.232 16.574 1.00 90.06 133 ILE A CA 1
ATOM 1079 C C . ILE A 1 133 ? -11.337 -11.110 15.336 1.00 90.06 133 ILE A C 1
ATOM 1081 O O . ILE A 1 133 ? -10.230 -11.169 14.801 1.00 90.06 133 ILE A O 1
ATOM 1085 N N . VAL A 1 134 ? -12.392 -11.765 14.847 1.00 90.50 134 VAL A N 1
ATOM 1086 C CA . VAL A 1 134 ? -12.327 -12.587 13.630 1.00 90.50 134 VAL A CA 1
ATOM 1087 C C . VAL A 1 134 ? -12.162 -11.696 12.402 1.00 90.50 134 VAL A C 1
ATOM 1089 O O . VAL A 1 134 ? -11.288 -11.949 11.573 1.00 90.50 134 VAL A O 1
ATOM 1092 N N . ALA A 1 135 ? -12.915 -10.593 12.325 1.00 92.25 135 ALA A N 1
ATOM 1093 C CA . ALA A 1 135 ? -12.750 -9.603 11.262 1.00 92.25 135 ALA A CA 1
ATOM 1094 C C . ALA A 1 135 ? -11.311 -9.051 11.219 1.00 92.25 135 ALA A C 1
ATOM 1096 O O . ALA A 1 135 ? -10.692 -9.025 10.153 1.00 92.25 135 ALA A O 1
ATOM 1097 N N . TRP A 1 136 ? -10.749 -8.692 12.376 1.00 95.12 136 TRP A N 1
ATOM 1098 C CA . TRP A 1 136 ? -9.362 -8.249 12.520 1.00 95.12 136 TRP A CA 1
ATOM 1099 C C . TRP A 1 136 ? -8.349 -9.320 12.118 1.00 95.12 136 TRP A C 1
ATOM 1101 O O . TRP A 1 136 ? -7.432 -9.041 11.347 1.00 95.12 136 TRP A O 1
ATOM 1111 N N . SER A 1 137 ? -8.545 -10.559 12.567 1.00 92.69 137 SER A N 1
ATOM 1112 C CA . SER A 1 137 ? -7.682 -11.684 12.191 1.00 92.69 137 SER A CA 1
ATOM 1113 C C . SER A 1 137 ? -7.665 -11.877 10.675 1.00 92.69 137 SER A C 1
ATOM 1115 O O . SER A 1 137 ? -6.600 -12.077 10.101 1.00 92.69 137 SER A O 1
ATOM 1117 N N . SER A 1 138 ? -8.811 -11.700 10.006 1.00 91.50 138 SER A N 1
ATOM 1118 C CA . SER A 1 138 ? -8.886 -11.759 8.544 1.00 91.50 138 SER A CA 1
ATOM 1119 C C . SER A 1 138 ? -8.113 -10.626 7.854 1.00 91.50 138 SER A C 1
ATOM 1121 O O . SER A 1 138 ? -7.560 -10.845 6.781 1.00 91.50 138 SER A O 1
ATOM 1123 N N . ILE A 1 139 ? -8.047 -9.422 8.439 1.00 92.19 139 ILE A N 1
ATOM 1124 C CA . ILE A 1 139 ? -7.223 -8.316 7.915 1.00 92.19 139 ILE A CA 1
ATOM 1125 C C . ILE A 1 139 ? -5.746 -8.670 8.047 1.00 92.19 139 ILE A C 1
ATOM 1127 O O . ILE A 1 139 ? -4.992 -8.561 7.081 1.00 92.19 139 ILE A O 1
ATOM 1131 N N . MET A 1 140 ? -5.346 -9.138 9.227 1.00 92.75 140 MET A N 1
ATOM 1132 C CA . MET A 1 140 ? -3.962 -9.514 9.487 1.00 92.75 140 MET A CA 1
ATOM 1133 C C . MET A 1 140 ? -3.507 -10.671 8.608 1.00 92.75 140 MET A C 1
ATOM 1135 O O . MET A 1 140 ? -2.386 -10.660 8.107 1.00 92.75 140 MET A O 1
ATOM 1139 N N . GLU A 1 141 ? -4.381 -11.642 8.373 1.00 90.69 141 GLU A N 1
ATOM 1140 C CA . GLU A 1 141 ? -4.127 -12.723 7.436 1.00 90.69 141 GLU A CA 1
ATOM 1141 C C . GLU A 1 141 ? -3.904 -12.182 6.016 1.00 90.69 141 GLU A C 1
ATOM 1143 O O . GLU A 1 141 ? -2.876 -12.485 5.419 1.00 90.69 141 GLU A O 1
ATOM 1148 N N . ARG A 1 142 ? -4.784 -11.317 5.490 1.00 89.75 142 ARG A N 1
ATOM 1149 C CA . ARG A 1 142 ? -4.622 -10.717 4.145 1.00 89.75 142 ARG A CA 1
ATOM 1150 C C . ARG A 1 142 ? -3.298 -9.964 4.004 1.00 89.75 142 ARG A C 1
ATOM 1152 O O . ARG A 1 142 ? -2.605 -10.140 3.007 1.00 89.75 142 ARG A O 1
ATOM 1159 N N . ASN A 1 143 ? -2.935 -9.168 5.010 1.00 87.56 143 ASN A N 1
ATOM 1160 C CA . ASN A 1 143 ? -1.698 -8.382 5.013 1.00 87.56 143 ASN A CA 1
ATOM 1161 C C . ASN A 1 143 ? -0.429 -9.252 5.047 1.00 87.56 143 ASN A C 1
ATOM 1163 O O . ASN A 1 143 ? 0.627 -8.792 4.622 1.00 87.56 143 ASN A O 1
ATOM 1167 N N . ASN A 1 144 ? -0.515 -10.487 5.550 1.00 83.19 144 ASN A N 1
ATOM 1168 C CA . ASN A 1 144 ? 0.621 -11.409 5.646 1.00 83.19 144 ASN A CA 1
ATOM 1169 C C . ASN A 1 144 ? 0.623 -12.499 4.551 1.00 83.19 144 ASN A C 1
ATOM 1171 O O . ASN A 1 144 ? 1.682 -13.039 4.229 1.00 83.19 144 ASN A O 1
ATOM 1175 N N . ASN A 1 145 ? -0.535 -12.834 3.971 1.00 77.75 145 ASN A N 1
ATOM 1176 C CA . ASN A 1 145 ? -0.696 -13.953 3.032 1.00 77.75 145 ASN A CA 1
ATOM 1177 C C . ASN A 1 145 ? -0.272 -13.635 1.595 1.00 77.75 145 ASN A C 1
ATOM 1179 O O . ASN A 1 145 ? -0.146 -14.547 0.774 1.00 77.75 145 ASN A O 1
ATOM 1183 N N . ASP A 1 146 ? -0.005 -12.372 1.266 1.00 75.81 146 ASP A N 1
ATOM 1184 C CA . ASP A 1 146 ? 0.479 -12.012 -0.067 1.00 75.81 146 ASP A CA 1
ATOM 1185 C C . ASP A 1 146 ? 1.912 -12.508 -0.338 1.00 75.81 146 ASP A C 1
ATOM 1187 O O . ASP A 1 146 ? 2.352 -12.528 -1.488 1.00 75.81 146 ASP A O 1
ATOM 1191 N N . GLY A 1 147 ? 2.603 -12.998 0.700 1.00 81.38 147 GLY A N 1
ATOM 1192 C CA . GLY A 1 147 ? 3.931 -13.604 0.648 1.00 81.38 147 GLY A CA 1
ATOM 1193 C C . GLY A 1 147 ? 5.071 -12.605 0.457 1.00 81.38 147 GLY A C 1
ATOM 1194 O O . GLY A 1 147 ? 6.222 -12.990 0.644 1.00 81.38 147 GLY A O 1
ATOM 1195 N N . LEU A 1 148 ? 4.771 -11.342 0.145 1.00 85.88 148 LEU A N 1
ATOM 1196 C CA . LEU A 1 148 ? 5.756 -10.318 -0.188 1.00 85.88 148 LEU A CA 1
ATOM 1197 C C . LEU A 1 148 ? 6.641 -9.999 1.013 1.00 85.88 148 LEU A C 1
ATOM 1199 O O . LEU A 1 148 ? 7.859 -10.146 0.941 1.00 85.88 148 LEU A O 1
ATOM 1203 N N . LEU A 1 149 ? 6.026 -9.613 2.136 1.00 85.50 149 LEU A N 1
ATOM 1204 C CA . LEU A 1 149 ? 6.763 -9.287 3.360 1.00 85.50 149 LEU A CA 1
ATOM 1205 C C . LEU A 1 149 ? 7.582 -10.489 3.837 1.00 85.50 149 LEU A C 1
ATOM 1207 O O . LEU A 1 149 ? 8.772 -10.360 4.087 1.00 85.50 149 LEU A O 1
ATOM 1211 N N . LYS A 1 150 ? 6.978 -11.678 3.880 1.00 86.50 150 LYS A N 1
ATOM 1212 C CA . LYS A 1 150 ? 7.653 -12.900 4.335 1.00 86.50 150 LYS A CA 1
ATOM 1213 C C . LYS A 1 150 ? 8.866 -13.263 3.472 1.00 86.50 150 LYS A C 1
ATOM 1215 O O . LYS A 1 150 ? 9.899 -13.678 3.999 1.00 86.50 150 LYS A O 1
ATOM 1220 N N . GLU A 1 151 ? 8.750 -13.144 2.153 1.00 83.12 151 GLU A N 1
ATOM 1221 C CA . GLU A 1 151 ? 9.857 -13.450 1.247 1.00 83.12 151 GLU A CA 1
ATOM 1222 C C . GLU A 1 151 ? 10.981 -12.418 1.375 1.00 83.12 151 GLU A C 1
ATOM 1224 O O . GLU A 1 151 ? 12.146 -12.800 1.470 1.00 83.12 151 GLU A O 1
ATOM 1229 N N . LEU A 1 152 ? 10.642 -11.131 1.499 1.00 82.44 152 LEU A N 1
ATOM 1230 C CA . LEU A 1 152 ? 11.619 -10.076 1.771 1.00 82.44 152 LEU A CA 1
ATOM 1231 C C . LEU A 1 152 ? 12.315 -10.257 3.139 1.00 82.44 152 LEU A C 1
ATOM 1233 O O . LEU A 1 152 ? 13.518 -10.014 3.246 1.00 82.44 152 LEU A O 1
ATOM 1237 N N . GLU A 1 153 ? 11.590 -10.709 4.173 1.00 83.31 153 GLU A N 1
ATOM 1238 C CA . GLU A 1 153 ? 12.148 -11.018 5.505 1.00 83.31 153 GLU A CA 1
ATOM 1239 C C . GLU A 1 153 ? 13.164 -12.164 5.386 1.00 83.31 153 GLU A C 1
ATOM 1241 O O . GLU A 1 153 ? 14.275 -12.084 5.912 1.00 83.31 153 GLU A O 1
ATOM 1246 N N . THR A 1 154 ? 12.807 -13.207 4.630 1.00 80.50 154 THR A N 1
ATOM 1247 C CA . THR A 1 154 ? 13.644 -14.398 4.415 1.00 80.50 154 THR A CA 1
ATOM 1248 C C . THR A 1 154 ? 14.885 -14.095 3.572 1.00 80.50 154 THR A C 1
ATOM 1250 O O . THR A 1 154 ? 15.945 -14.673 3.807 1.00 80.50 154 THR A O 1
ATOM 1253 N N . ALA A 1 155 ? 14.785 -13.171 2.615 1.00 70.31 155 ALA A N 1
ATOM 1254 C CA . ALA A 1 155 ? 15.875 -12.803 1.715 1.00 70.31 155 ALA A CA 1
ATOM 1255 C C . ALA A 1 155 ? 16.992 -11.965 2.376 1.00 70.31 155 ALA A C 1
ATOM 1257 O O . ALA A 1 155 ? 17.970 -11.631 1.711 1.00 70.31 155 ALA A O 1
ATOM 1258 N N . GLY A 1 156 ? 16.888 -11.642 3.673 1.00 60.06 156 GLY A N 1
ATOM 1259 C CA . GLY A 1 156 ? 17.937 -10.924 4.403 1.00 60.06 156 GLY A CA 1
ATOM 1260 C C . GLY A 1 156 ? 17.890 -9.403 4.229 1.00 60.06 156 GLY A C 1
ATOM 1261 O O . GLY A 1 156 ? 18.933 -8.768 4.119 1.00 60.06 156 GLY A O 1
ATOM 1262 N N . GLN A 1 157 ? 16.681 -8.828 4.241 1.00 57.91 157 GLN A N 1
ATOM 1263 C CA . GLN A 1 157 ? 16.363 -7.385 4.247 1.00 57.91 157 GLN A CA 1
ATOM 1264 C C . GLN A 1 157 ? 16.566 -6.625 2.931 1.00 57.91 157 GLN A C 1
ATOM 1266 O O . GLN A 1 157 ? 15.791 -5.708 2.666 1.00 57.91 157 GLN A O 1
ATOM 1271 N N . THR A 1 158 ? 17.492 -7.025 2.062 1.00 53.16 158 THR A N 1
ATOM 1272 C CA . THR A 1 158 ? 17.672 -6.370 0.756 1.00 53.16 158 THR A CA 1
ATOM 1273 C C . THR A 1 158 ? 17.758 -7.416 -0.337 1.00 53.16 158 THR A C 1
ATOM 1275 O O . THR A 1 158 ? 18.768 -8.112 -0.452 1.00 53.16 158 THR A O 1
ATOM 1278 N N . ILE A 1 159 ? 16.732 -7.513 -1.187 1.00 53.47 159 ILE A N 1
ATOM 1279 C CA . ILE A 1 159 ? 16.920 -8.240 -2.437 1.00 53.47 159 ILE A CA 1
ATOM 1280 C C . ILE A 1 159 ? 17.699 -7.291 -3.348 1.00 53.47 159 ILE A C 1
ATOM 1282 O O . ILE A 1 159 ? 17.230 -6.198 -3.671 1.00 53.47 159 ILE A O 1
ATOM 1286 N N . GLY A 1 160 ? 18.950 -7.665 -3.641 1.00 46.97 160 GLY A N 1
ATOM 1287 C CA . GLY A 1 160 ? 19.926 -6.815 -4.323 1.00 46.97 160 GLY A CA 1
ATOM 1288 C C . GLY A 1 160 ? 19.391 -6.200 -5.617 1.00 46.97 160 GLY A C 1
ATOM 1289 O O . GLY A 1 160 ? 18.419 -6.681 -6.196 1.00 46.97 160 GLY A O 1
ATOM 1290 N N . THR A 1 161 ? 20.065 -5.150 -6.086 1.00 40.53 161 THR A N 1
ATOM 1291 C CA . THR A 1 161 ? 19.659 -4.206 -7.147 1.00 40.53 161 THR A CA 1
ATOM 1292 C C . THR A 1 161 ? 19.287 -4.790 -8.523 1.00 40.53 161 THR A C 1
ATOM 1294 O O . THR A 1 161 ? 18.993 -4.078 -9.479 1.00 40.53 161 THR A O 1
ATOM 1297 N N . GLN A 1 162 ? 19.310 -6.108 -8.650 1.00 36.78 162 GLN A N 1
ATOM 1298 C CA . GLN A 1 162 ? 18.927 -6.851 -9.837 1.00 36.78 162 GLN A CA 1
ATOM 1299 C C . GLN A 1 162 ? 17.560 -7.525 -9.692 1.00 36.78 162 GLN A C 1
ATOM 1301 O O . GLN A 1 162 ? 17.046 -7.998 -10.689 1.00 36.78 162 GLN A O 1
ATOM 1306 N N . ALA A 1 163 ? 16.935 -7.557 -8.512 1.00 42.75 163 ALA A N 1
ATOM 1307 C CA . ALA A 1 163 ? 15.894 -8.538 -8.203 1.00 42.75 163 ALA A CA 1
ATOM 1308 C C . ALA A 1 163 ? 14.428 -8.082 -8.318 1.00 42.75 163 ALA A C 1
ATOM 1310 O O . ALA A 1 163 ? 13.538 -8.835 -7.951 1.00 42.75 163 ALA A O 1
ATOM 1311 N N . PHE A 1 164 ? 14.142 -6.880 -8.822 1.00 47.59 164 PHE A N 1
ATOM 1312 C CA . PHE A 1 164 ? 12.751 -6.470 -9.093 1.00 47.59 164 PHE A CA 1
ATOM 1313 C C . PHE A 1 164 ? 12.600 -5.760 -10.433 1.00 47.59 164 PHE A C 1
ATOM 1315 O O . PHE A 1 164 ? 11.656 -6.004 -11.179 1.00 47.59 164 PHE A O 1
ATOM 1322 N N . GLY A 1 165 ? 13.573 -4.929 -10.804 1.00 48.22 165 GLY A N 1
ATOM 1323 C CA . GLY A 1 165 ? 13.637 -4.334 -12.138 1.00 48.22 165 GLY A CA 1
ATOM 1324 C C . GLY A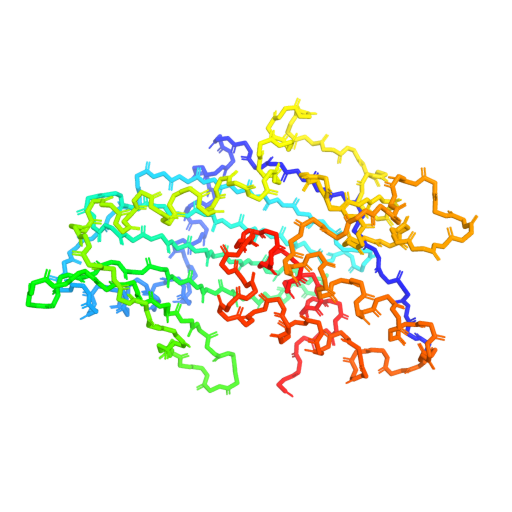 1 165 ? 13.745 -5.378 -13.234 1.00 48.22 165 GLY A C 1
ATOM 1325 O O . GLY A 1 165 ? 13.358 -5.092 -14.350 1.00 48.22 165 GLY A O 1
ATOM 1326 N N . ASP A 1 166 ? 14.190 -6.588 -12.897 1.00 58.94 166 ASP A N 1
ATOM 1327 C CA . ASP A 1 166 ? 14.337 -7.716 -13.805 1.00 58.94 166 ASP A CA 1
ATOM 1328 C C . ASP A 1 166 ? 13.609 -8.984 -13.332 1.00 58.94 166 ASP A C 1
ATOM 1330 O O . ASP A 1 166 ? 13.712 -9.994 -14.017 1.00 58.94 166 ASP A O 1
ATOM 1334 N N . PHE A 1 167 ? 12.891 -8.976 -12.201 1.00 69.25 167 PHE A N 1
ATOM 1335 C CA . PHE A 1 167 ? 12.208 -10.170 -11.679 1.00 69.25 167 PHE A CA 1
ATOM 1336 C C . PHE A 1 167 ? 10.801 -9.873 -11.168 1.00 69.25 167 PHE A C 1
ATOM 1338 O O . PHE A 1 167 ? 10.345 -8.732 -11.188 1.00 69.25 167 PHE A O 1
ATOM 1345 N N . CYS A 1 168 ? 10.092 -10.930 -10.779 1.00 79.56 168 CYS A N 1
ATOM 1346 C CA . CYS A 1 168 ? 8.718 -10.834 -10.315 1.00 79.56 168 CYS A CA 1
ATOM 1347 C C . CYS A 1 168 ? 8.649 -10.436 -8.856 1.00 79.56 168 CYS A C 1
ATOM 1349 O O . CYS A 1 168 ? 9.536 -10.762 -8.069 1.00 79.56 168 CYS A O 1
ATOM 1351 N N . LEU A 1 169 ? 7.581 -9.718 -8.518 1.00 86.56 169 LEU A N 1
ATOM 1352 C CA . LEU A 1 169 ? 7.275 -9.299 -7.163 1.00 86.56 169 LEU A CA 1
ATOM 1353 C C . LEU A 1 169 ? 7.383 -10.506 -6.213 1.00 86.56 169 LEU A C 1
ATOM 1355 O O . LEU A 1 169 ? 6.771 -11.549 -6.484 1.00 86.56 169 LEU A O 1
ATOM 1359 N N . PRO A 1 170 ? 8.159 -10.389 -5.117 1.00 85.69 170 PRO A N 1
ATOM 1360 C CA . PRO A 1 170 ? 8.299 -11.473 -4.157 1.00 85.69 170 PRO A CA 1
ATOM 1361 C C . PRO A 1 170 ? 6.949 -11.920 -3.593 1.00 85.69 170 PRO A C 1
ATOM 1363 O O . PRO A 1 170 ? 5.964 -11.180 -3.577 1.00 85.69 170 PRO A O 1
ATOM 1366 N N . GLY A 1 171 ? 6.901 -13.156 -3.128 1.00 85.00 171 GLY A N 1
ATOM 1367 C CA . GLY A 1 171 ? 5.700 -13.882 -2.748 1.00 85.00 171 GLY A CA 1
ATOM 1368 C C . GLY A 1 171 ? 5.236 -14.852 -3.835 1.00 85.00 171 GLY A C 1
ATOM 1369 O O . GLY A 1 171 ? 4.200 -15.487 -3.666 1.00 85.00 171 GLY A O 1
ATOM 1370 N N . GLY A 1 172 ? 5.959 -14.994 -4.947 1.00 87.31 172 GLY A N 1
ATOM 1371 C CA . GLY A 1 172 ? 5.589 -15.892 -6.046 1.00 87.31 172 GLY A CA 1
ATOM 1372 C C . GLY A 1 172 ? 4.602 -15.298 -7.055 1.00 87.31 172 GLY A C 1
ATOM 1373 O O . GLY A 1 172 ? 3.902 -16.057 -7.728 1.00 87.31 172 GLY A O 1
ATOM 1374 N N . TYR A 1 173 ? 4.534 -13.968 -7.177 1.00 89.00 173 TYR A N 1
ATOM 1375 C CA . TYR A 1 173 ? 3.818 -13.328 -8.285 1.00 89.00 173 TYR A CA 1
ATOM 1376 C C . TYR A 1 173 ? 4.455 -13.722 -9.616 1.00 89.00 173 TYR A C 1
ATOM 1378 O O . TYR A 1 173 ? 5.671 -13.869 -9.711 1.00 89.00 173 TYR A O 1
ATOM 1386 N N . GLN A 1 174 ? 3.635 -13.914 -10.644 1.00 89.38 174 GLN A N 1
ATOM 1387 C CA . GLN A 1 174 ? 4.078 -14.451 -11.931 1.00 89.38 174 GLN A CA 1
ATOM 1388 C C . GLN A 1 174 ? 4.098 -13.400 -13.039 1.00 89.38 174 GLN A C 1
ATOM 1390 O O . GLN A 1 174 ? 4.766 -13.605 -14.056 1.00 89.38 174 GLN A O 1
ATOM 1395 N N . TYR A 1 175 ? 3.375 -12.295 -12.847 1.00 89.50 175 TYR A N 1
ATOM 1396 C CA . TYR A 1 175 ? 3.149 -11.255 -13.852 1.00 89.50 175 TYR A CA 1
ATOM 1397 C C . TYR A 1 175 ? 3.476 -9.847 -13.340 1.00 89.50 175 TYR A C 1
ATOM 1399 O O . TYR A 1 175 ? 3.662 -8.932 -14.129 1.00 89.50 175 TYR A O 1
ATOM 1407 N N . CYS A 1 176 ? 3.602 -9.637 -12.028 1.00 88.69 176 CYS A N 1
ATOM 1408 C CA . CYS A 1 176 ? 3.983 -8.330 -11.490 1.00 88.69 176 CYS A CA 1
ATOM 1409 C C . CYS A 1 176 ? 5.507 -8.109 -11.541 1.00 88.69 176 CYS A C 1
ATOM 1411 O O . CYS A 1 176 ? 6.197 -8.393 -10.566 1.00 88.69 176 CYS A O 1
ATOM 1413 N N . GLY A 1 177 ? 6.041 -7.599 -12.656 1.00 84.06 177 GLY A N 1
ATOM 1414 C CA . GLY A 1 177 ? 7.458 -7.219 -12.797 1.00 84.06 177 GLY A CA 1
ATOM 1415 C C . GLY A 1 177 ? 7.904 -7.077 -14.258 1.00 84.06 177 GLY A C 1
ATOM 1416 O O . GLY A 1 177 ? 7.282 -7.627 -15.158 1.00 84.06 177 GLY A O 1
ATOM 1417 N N . LYS A 1 178 ? 8.997 -6.349 -14.528 1.00 78.44 178 LYS A N 1
ATOM 1418 C CA . LYS A 1 178 ? 9.412 -5.982 -15.908 1.00 78.44 178 LYS A CA 1
ATOM 1419 C C . LYS A 1 178 ? 9.762 -7.183 -16.800 1.00 78.44 178 LYS A C 1
ATOM 1421 O O . LYS A 1 178 ? 9.570 -7.113 -18.009 1.00 78.44 178 LYS A O 1
ATOM 1426 N N . LYS A 1 179 ? 10.295 -8.272 -16.232 1.00 76.19 179 LYS A N 1
ATOM 1427 C CA . LYS A 1 179 ? 10.621 -9.518 -16.963 1.00 76.19 179 LYS A CA 1
ATOM 1428 C C . LYS A 1 179 ? 9.756 -10.697 -16.512 1.00 76.19 179 LYS A C 1
ATOM 1430 O O . LYS A 1 179 ? 10.224 -11.838 -16.472 1.00 76.19 179 LYS A O 1
ATOM 1435 N N . CYS A 1 180 ? 8.513 -10.402 -16.153 1.00 78.75 180 CYS A N 1
ATOM 1436 C CA . CYS A 1 180 ? 7.520 -11.383 -15.742 1.00 78.75 180 CYS A CA 1
ATOM 1437 C C . CYS A 1 180 ? 6.518 -11.676 -16.851 1.00 78.75 180 CYS A C 1
ATOM 1439 O O . CYS A 1 180 ? 6.516 -11.046 -17.909 1.00 78.75 180 CYS A O 1
ATOM 1441 N N . GLY A 1 181 ? 5.700 -12.696 -16.612 1.00 76.25 181 GLY A N 1
ATOM 1442 C CA . GLY A 1 181 ? 4.673 -13.140 -17.533 1.00 76.25 181 GLY A CA 1
ATOM 1443 C C . GLY A 1 181 ? 5.171 -13.952 -18.726 1.00 76.25 181 GLY A C 1
ATOM 1444 O O . GLY A 1 181 ? 6.249 -14.544 -18.733 1.00 76.25 181 GLY A O 1
ATOM 1445 N N . ASN A 1 182 ? 4.328 -14.019 -19.757 1.00 67.44 182 ASN A N 1
ATOM 1446 C CA . ASN A 1 182 ? 4.528 -14.880 -20.925 1.00 67.44 182 ASN A CA 1
ATOM 1447 C C . ASN A 1 182 ? 5.439 -14.223 -21.971 1.00 67.44 182 ASN A C 1
ATOM 1449 O O . ASN A 1 182 ? 5.002 -13.954 -23.097 1.00 67.44 182 ASN A O 1
ATOM 1453 N N . CYS A 1 183 ? 6.686 -13.916 -21.613 1.00 64.25 183 CYS A N 1
ATOM 1454 C CA . CYS A 1 183 ? 7.654 -13.345 -22.546 1.00 64.25 183 CYS A CA 1
ATOM 1455 C C . CYS A 1 183 ? 8.785 -14.326 -22.882 1.00 64.25 183 CYS A C 1
ATOM 1457 O O . CYS A 1 183 ? 9.300 -15.045 -22.032 1.00 64.25 183 CYS A O 1
ATOM 1459 N N . LYS A 1 184 ? 9.198 -14.355 -24.159 1.00 55.44 184 LYS A N 1
ATOM 1460 C CA . LYS A 1 184 ? 10.251 -15.267 -24.657 1.00 55.44 184 LYS A CA 1
ATOM 1461 C C . LYS A 1 184 ? 11.622 -15.029 -24.010 1.00 55.44 184 LYS A C 1
ATOM 1463 O O . LYS A 1 184 ? 12.493 -15.884 -24.104 1.00 55.44 184 LYS A O 1
ATOM 1468 N N . THR A 1 185 ? 11.811 -13.863 -23.398 1.00 56.47 185 THR A N 1
ATOM 1469 C CA . THR A 1 185 ? 13.050 -13.417 -22.748 1.00 56.47 185 THR A CA 1
ATOM 1470 C C . THR A 1 185 ? 12.905 -13.304 -21.228 1.00 56.47 185 THR A C 1
ATOM 1472 O O . THR A 1 185 ? 13.756 -12.698 -20.583 1.00 56.47 185 THR A O 1
ATOM 1475 N N . CYS A 1 186 ? 11.824 -13.839 -20.650 1.00 62.97 186 CYS A N 1
ATOM 1476 C CA . CYS A 1 186 ? 11.557 -13.785 -19.216 1.00 62.97 186 CYS A CA 1
ATOM 1477 C C . CYS A 1 186 ? 12.498 -14.763 -18.506 1.00 62.97 186 CYS A C 1
ATOM 1479 O O . CYS A 1 186 ? 12.248 -15.963 -18.455 1.00 62.97 186 CYS A O 1
ATOM 1481 N N . THR A 1 187 ? 13.618 -14.260 -17.988 1.00 56.09 187 THR A N 1
ATOM 1482 C CA . THR A 1 187 ? 14.625 -15.064 -17.270 1.00 56.09 187 THR A CA 1
ATOM 1483 C C . THR A 1 187 ? 14.317 -15.223 -15.781 1.00 56.09 187 THR A C 1
ATOM 1485 O O . THR A 1 187 ? 15.075 -15.872 -15.069 1.00 56.09 187 THR A O 1
ATOM 1488 N N . ALA A 1 188 ? 13.226 -14.621 -15.306 1.00 60.38 188 ALA A N 1
ATOM 1489 C CA . ALA A 1 188 ? 12.941 -14.431 -13.889 1.00 60.38 188 ALA A CA 1
ATOM 1490 C C . ALA A 1 188 ? 11.906 -15.386 -13.278 1.00 60.38 188 ALA A C 1
ATOM 1492 O O . ALA A 1 188 ? 11.515 -15.199 -12.131 1.00 60.38 188 ALA A O 1
ATOM 1493 N N . GLY A 1 189 ? 11.453 -16.398 -14.024 1.00 59.94 189 GLY A N 1
ATOM 1494 C CA . GLY A 1 189 ? 10.500 -17.387 -13.507 1.00 59.94 189 GLY A CA 1
ATOM 1495 C C . GLY A 1 189 ? 9.031 -16.941 -13.490 1.00 59.94 189 GLY A C 1
ATOM 1496 O O . GLY A 1 189 ? 8.257 -17.507 -12.729 1.00 59.94 189 GLY A O 1
ATOM 1497 N N . GLY A 1 190 ? 8.648 -15.955 -14.313 1.00 70.31 190 GLY A N 1
ATOM 1498 C CA . GLY A 1 190 ? 7.246 -15.578 -14.549 1.00 70.31 190 GLY A CA 1
ATOM 1499 C C . GLY A 1 190 ? 6.540 -16.434 -15.614 1.00 70.31 190 GLY A C 1
ATOM 1500 O O . GLY A 1 190 ? 7.156 -17.288 -16.252 1.00 70.31 190 GLY A O 1
ATOM 1501 N N . GLY A 1 191 ? 5.239 -16.192 -15.824 1.00 75.56 191 GLY A N 1
ATOM 1502 C CA . GLY A 1 191 ? 4.424 -16.914 -16.821 1.00 75.56 191 GLY A CA 1
ATOM 1503 C C . GLY A 1 191 ? 3.759 -18.202 -16.314 1.00 75.56 191 GLY A C 1
ATOM 1504 O O . GLY A 1 191 ? 3.197 -18.966 -17.100 1.00 75.56 191 GLY A O 1
ATOM 1505 N N . GLY A 1 192 ? 3.807 -18.453 -15.001 1.00 83.56 192 GLY A N 1
ATOM 1506 C CA . GLY A 1 192 ? 3.050 -19.515 -14.340 1.00 83.56 192 GLY A CA 1
ATOM 1507 C C . GLY A 1 192 ? 1.554 -19.208 -14.187 1.00 83.56 192 GLY A C 1
ATOM 1508 O O . GLY A 1 192 ? 1.003 -18.286 -14.793 1.00 83.56 192 GLY A O 1
ATOM 1509 N N . ALA A 1 193 ? 0.872 -20.001 -13.357 1.00 89.75 193 ALA A N 1
ATOM 1510 C CA . ALA A 1 193 ? -0.521 -19.743 -13.003 1.00 89.75 193 ALA A CA 1
ATOM 1511 C C . ALA A 1 193 ? -0.648 -18.406 -12.257 1.00 89.75 193 ALA A C 1
ATOM 1513 O O . ALA A 1 193 ? 0.169 -18.107 -11.391 1.00 89.75 193 ALA A O 1
ATOM 1514 N N . ILE A 1 194 ? -1.685 -17.626 -12.577 1.00 92.62 194 ILE A N 1
ATOM 1515 C CA . ILE A 1 194 ? -1.989 -16.373 -11.874 1.00 92.62 194 ILE A CA 1
ATOM 1516 C C . ILE A 1 194 ? -2.142 -16.674 -10.381 1.00 92.62 194 ILE A C 1
ATOM 1518 O O . ILE A 1 194 ? -2.997 -17.477 -10.000 1.00 92.62 194 ILE A O 1
ATOM 1522 N N . LYS A 1 195 ? -1.323 -16.026 -9.546 1.00 91.62 195 LYS A N 1
ATOM 1523 C CA . LYS A 1 195 ? -1.308 -16.266 -8.098 1.00 91.62 195 LYS A CA 1
ATOM 1524 C C . LYS A 1 195 ? -2.616 -15.838 -7.427 1.00 91.62 195 LYS A C 1
ATOM 1526 O O . LYS A 1 195 ? -3.177 -16.579 -6.626 1.00 91.62 195 LYS A O 1
ATOM 1531 N N . ASN A 1 196 ? -3.047 -14.611 -7.698 1.00 94.06 196 ASN A N 1
ATOM 1532 C CA . ASN A 1 196 ? -4.214 -13.964 -7.099 1.00 94.06 196 ASN A CA 1
ATOM 1533 C C . ASN A 1 196 ? -4.723 -12.842 -8.026 1.00 94.06 196 ASN A C 1
ATOM 1535 O O . ASN A 1 196 ? -4.162 -12.601 -9.098 1.00 94.06 196 ASN A O 1
ATOM 15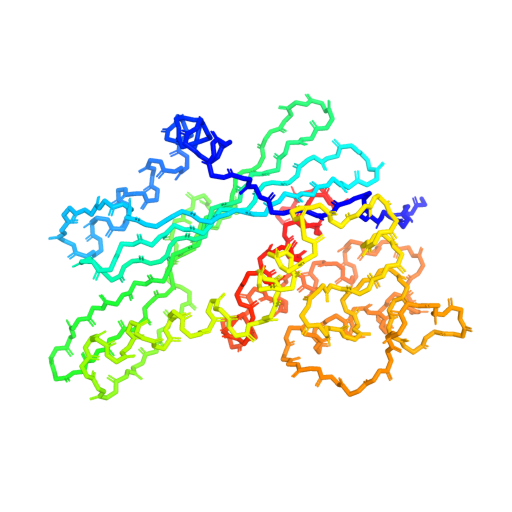39 N N . LYS A 1 197 ? -5.775 -12.124 -7.632 1.00 96.19 197 LYS A N 1
ATOM 1540 C CA . LYS A 1 197 ? -6.338 -11.022 -8.430 1.00 96.19 197 LYS A CA 1
ATOM 1541 C C . LYS A 1 197 ? -5.361 -9.874 -8.686 1.00 96.19 197 LYS A C 1
ATOM 1543 O O . LYS A 1 197 ? -5.445 -9.256 -9.743 1.00 96.19 197 LYS A O 1
ATOM 1548 N N . VAL A 1 198 ? -4.431 -9.599 -7.768 1.00 95.81 198 VAL A N 1
ATOM 1549 C CA . VAL A 1 198 ? -3.385 -8.580 -7.969 1.00 95.81 198 VAL A CA 1
ATOM 1550 C C . VAL A 1 198 ? -2.443 -9.008 -9.097 1.00 95.81 198 VAL A C 1
ATOM 1552 O O . VAL A 1 198 ? -2.204 -8.237 -10.023 1.00 95.81 198 VAL A O 1
ATOM 1555 N N . ASP A 1 199 ? -1.998 -10.264 -9.090 1.00 94.44 199 ASP A N 1
ATOM 1556 C CA . ASP A 1 199 ? -1.198 -10.849 -10.173 1.00 94.44 199 ASP A CA 1
ATOM 1557 C C . ASP A 1 199 ? -1.974 -10.872 -11.504 1.00 94.44 199 ASP A C 1
ATOM 1559 O O . ASP A 1 199 ? -1.424 -10.595 -12.569 1.00 94.44 199 ASP A O 1
ATOM 1563 N N . GLY A 1 200 ? -3.290 -11.100 -11.447 1.00 95.81 200 GLY A N 1
ATOM 1564 C CA . GLY A 1 200 ? -4.185 -10.994 -12.600 1.00 95.81 200 GLY A CA 1
ATOM 1565 C C . GLY A 1 200 ? -4.267 -9.578 -13.184 1.00 95.81 200 GLY A C 1
ATOM 1566 O O . GLY A 1 200 ? -4.292 -9.420 -14.405 1.00 95.81 200 GLY A O 1
ATOM 1567 N N . CYS A 1 201 ? -4.253 -8.539 -12.344 1.00 97.12 201 CYS A N 1
ATOM 1568 C CA . CYS A 1 201 ? -4.148 -7.153 -12.808 1.00 97.12 201 CYS A CA 1
ATOM 1569 C C . CYS A 1 201 ? -2.829 -6.911 -13.556 1.00 97.12 201 CYS A C 1
ATOM 1571 O O . CYS A 1 201 ? -2.838 -6.280 -14.615 1.00 97.12 201 CYS A O 1
ATOM 1573 N N . CYS A 1 202 ? -1.715 -7.442 -13.045 1.00 94.25 202 CYS A N 1
ATOM 1574 C CA . CYS A 1 202 ? -0.412 -7.353 -13.706 1.00 94.25 202 CYS A CA 1
ATOM 1575 C C . CYS A 1 202 ? -0.397 -8.100 -15.050 1.00 94.25 202 CYS A C 1
ATOM 1577 O O . CYS A 1 202 ? 0.063 -7.553 -16.046 1.00 94.25 202 CYS A O 1
ATOM 1579 N N . TYR A 1 203 ? -1.012 -9.284 -15.133 1.00 93.56 203 TYR A N 1
ATOM 1580 C CA . TYR A 1 203 ? -1.175 -10.002 -16.403 1.00 93.56 203 TYR A CA 1
ATOM 1581 C C . TYR A 1 203 ? -1.910 -9.162 -17.462 1.00 93.56 203 TYR A C 1
ATOM 1583 O O . TYR A 1 203 ? -1.470 -9.057 -18.608 1.00 93.56 203 TYR A O 1
ATOM 1591 N N . ILE A 1 204 ? -3.026 -8.526 -17.089 1.00 94.69 204 ILE A N 1
ATOM 1592 C CA . ILE A 1 204 ? -3.789 -7.658 -18.002 1.00 94.69 204 ILE A CA 1
ATOM 1593 C C . ILE A 1 204 ? -2.943 -6.457 -18.450 1.00 94.69 204 ILE A C 1
ATOM 1595 O O . ILE A 1 204 ? -3.018 -6.039 -19.610 1.00 94.69 204 ILE A O 1
ATOM 1599 N N . HIS A 1 205 ? -2.137 -5.903 -17.546 1.00 93.00 205 HIS A N 1
ATOM 1600 C CA . HIS A 1 205 ? -1.229 -4.797 -17.839 1.00 93.00 205 HIS A CA 1
ATOM 1601 C C . HIS A 1 205 ? -0.132 -5.186 -18.835 1.00 93.00 205 HIS A C 1
ATOM 1603 O O . HIS A 1 205 ? 0.057 -4.465 -19.820 1.00 93.00 205 HIS A O 1
ATOM 1609 N N . ASP A 1 206 ? 0.488 -6.353 -18.670 1.00 89.56 206 ASP A N 1
ATOM 1610 C CA . ASP A 1 206 ? 1.462 -6.894 -19.624 1.00 89.56 206 ASP A CA 1
ATOM 1611 C C . ASP A 1 206 ? 0.841 -7.061 -21.020 1.00 89.56 206 ASP A C 1
ATOM 1613 O O . ASP A 1 206 ? 1.424 -6.660 -22.035 1.00 89.56 206 ASP A O 1
ATOM 1617 N N . GLU A 1 207 ? -0.382 -7.596 -21.099 1.00 89.81 207 GLU A N 1
ATOM 1618 C CA . GLU A 1 207 ? -1.123 -7.719 -22.361 1.00 89.81 207 GLU A CA 1
ATOM 1619 C C . GLU A 1 207 ? -1.457 -6.354 -22.985 1.00 89.81 207 GLU A C 1
ATOM 1621 O O . GLU A 1 207 ? -1.451 -6.206 -24.212 1.00 89.81 207 GLU A O 1
ATOM 1626 N N . CYS A 1 208 ? -1.710 -5.331 -22.166 1.00 91.81 208 CYS A N 1
ATOM 1627 C CA . CYS A 1 208 ? -1.877 -3.956 -22.634 1.00 91.81 208 CYS A CA 1
ATOM 1628 C C . CYS A 1 208 ? -0.566 -3.401 -23.215 1.00 91.81 208 CYS A C 1
ATOM 1630 O O . CYS A 1 208 ? -0.560 -2.822 -24.306 1.00 91.81 208 CYS A O 1
ATOM 1632 N N . TYR A 1 209 ? 0.567 -3.643 -22.554 1.00 88.25 209 TYR A N 1
ATOM 1633 C CA . TYR A 1 209 ? 1.893 -3.192 -22.993 1.00 88.25 209 TYR A CA 1
ATOM 1634 C C . TYR A 1 209 ? 2.334 -3.794 -24.329 1.00 88.25 209 TYR A C 1
ATOM 1636 O O . TYR A 1 209 ? 3.053 -3.133 -25.087 1.00 88.25 209 TYR A O 1
ATOM 1644 N N . LYS A 1 210 ? 1.865 -5.005 -24.654 1.00 86.81 210 LYS A N 1
ATOM 1645 C CA . LYS A 1 210 ? 2.065 -5.642 -25.969 1.00 86.81 210 LYS A CA 1
ATOM 1646 C C . LYS A 1 210 ? 1.336 -4.909 -27.097 1.00 86.81 210 LYS A C 1
ATOM 1648 O O . LYS A 1 210 ? 1.794 -4.934 -28.236 1.00 86.81 210 LYS A O 1
ATOM 1653 N N . LYS A 1 211 ? 0.207 -4.263 -26.793 1.00 90.00 211 LYS A N 1
ATOM 1654 C CA . LYS A 1 211 ? -0.646 -3.565 -27.773 1.00 90.00 211 LYS A CA 1
ATOM 1655 C C . LYS A 1 211 ? -0.316 -2.079 -27.901 1.00 90.00 211 LYS A C 1
ATOM 1657 O O . LYS A 1 211 ? -0.577 -1.486 -28.945 1.00 90.00 211 LYS A O 1
ATOM 1662 N N . HIS A 1 212 ? 0.265 -1.478 -26.865 1.00 87.19 212 HIS A N 1
ATOM 1663 C CA . HIS A 1 212 ? 0.549 -0.047 -26.812 1.00 87.19 212 HIS A CA 1
ATOM 1664 C C . HIS A 1 212 ? 2.045 0.218 -26.626 1.00 87.19 212 HIS A C 1
ATOM 1666 O O . HIS A 1 212 ? 2.614 -0.060 -25.575 1.00 87.19 212 HIS A O 1
ATOM 1672 N N . SER A 1 213 ? 2.682 0.828 -27.629 1.00 83.81 213 SER A N 1
ATOM 1673 C CA . SER A 1 213 ? 4.085 1.274 -27.571 1.00 83.81 213 SER A CA 1
ATOM 1674 C C . SER A 1 213 ? 4.249 2.747 -27.171 1.00 83.81 213 SER A C 1
ATOM 1676 O O . SER A 1 213 ? 5.361 3.207 -26.924 1.00 83.81 213 SER A O 1
ATOM 1678 N N . THR A 1 214 ? 3.151 3.506 -27.109 1.00 83.50 214 THR A N 1
ATOM 1679 C CA . THR A 1 214 ? 3.132 4.925 -26.725 1.00 83.50 214 THR A CA 1
ATOM 1680 C C . THR A 1 214 ? 1.937 5.226 -25.827 1.00 83.50 214 THR A C 1
ATOM 1682 O O . THR A 1 214 ? 0.924 4.520 -25.867 1.00 83.50 214 THR A O 1
ATOM 1685 N N . LYS A 1 215 ? 2.049 6.292 -25.027 1.00 85.44 215 LYS A N 1
ATOM 1686 C CA . LYS A 1 215 ? 1.033 6.739 -24.064 1.00 85.44 215 LYS A CA 1
ATOM 1687 C C . LYS A 1 215 ? 0.649 5.630 -23.078 1.00 85.44 215 LYS A C 1
ATOM 1689 O O . LYS A 1 215 ? -0.520 5.494 -22.716 1.00 85.44 215 LYS A O 1
ATOM 1694 N N . ARG A 1 216 ? 1.625 4.829 -22.642 1.00 88.88 216 ARG A N 1
ATOM 1695 C CA . ARG A 1 216 ? 1.407 3.670 -21.754 1.00 88.88 216 ARG A CA 1
ATOM 1696 C C . ARG A 1 216 ? 0.819 4.074 -20.408 1.00 88.88 216 ARG A C 1
ATOM 1698 O O . ARG A 1 216 ? -0.036 3.361 -19.894 1.00 88.88 216 ARG A O 1
ATOM 1705 N N . CYS A 1 217 ? 1.153 5.268 -19.924 1.00 90.06 217 CYS A N 1
ATOM 1706 C CA . CYS A 1 217 ? 0.531 5.814 -18.725 1.00 90.06 217 CYS A CA 1
ATOM 1707 C C . CYS A 1 217 ? -0.990 5.960 -18.848 1.00 90.06 217 CYS A C 1
ATOM 1709 O O . CYS A 1 217 ? -1.732 5.510 -17.978 1.00 90.06 217 CYS A O 1
ATOM 1711 N N . ALA A 1 218 ? -1.460 6.546 -19.951 1.00 89.31 218 ALA A N 1
ATOM 1712 C CA . ALA A 1 218 ? -2.884 6.759 -20.186 1.00 89.31 218 ALA A CA 1
ATOM 1713 C C . ALA A 1 218 ? -3.620 5.464 -20.564 1.00 89.31 218 ALA A C 1
ATOM 1715 O O . ALA A 1 218 ? -4.759 5.273 -20.154 1.00 89.31 218 ALA A O 1
ATOM 1716 N N . ASN A 1 219 ? -2.971 4.585 -21.334 1.00 89.94 219 ASN A N 1
ATOM 1717 C CA . ASN A 1 219 ? -3.614 3.396 -21.895 1.00 89.94 219 ASN A CA 1
ATOM 1718 C C . ASN A 1 219 ? -3.579 2.178 -20.961 1.00 89.94 219 ASN A C 1
ATOM 1720 O O . ASN A 1 219 ? -4.486 1.355 -21.020 1.00 89.94 219 ASN A O 1
ATOM 1724 N N . CYS A 1 220 ? -2.543 2.047 -20.128 1.00 93.50 220 CYS A N 1
ATOM 1725 C CA . CYS A 1 220 ? -2.264 0.819 -19.383 1.00 93.50 220 CYS A CA 1
ATOM 1726 C C . CYS A 1 220 ? -2.017 1.074 -17.889 1.00 93.50 220 CYS A C 1
ATOM 1728 O O . CYS A 1 220 ? -2.678 0.463 -17.054 1.00 93.50 220 CYS A O 1
ATOM 1730 N N . ASP A 1 221 ? -1.107 1.982 -17.524 1.00 92.81 221 ASP A N 1
ATOM 1731 C CA . ASP A 1 221 ? -0.650 2.107 -16.127 1.00 92.81 221 ASP A CA 1
ATOM 1732 C C . ASP A 1 221 ? -1.758 2.611 -15.194 1.00 92.81 221 ASP A C 1
ATOM 1734 O O . ASP A 1 221 ? -1.947 2.070 -14.108 1.00 92.81 221 ASP A O 1
ATOM 1738 N N . ARG A 1 222 ? -2.559 3.593 -15.628 1.00 92.19 222 ARG A N 1
ATOM 1739 C CA . ARG A 1 222 ? -3.728 4.059 -14.859 1.00 92.19 222 ARG A CA 1
ATOM 1740 C C . ARG A 1 222 ? -4.779 2.965 -14.669 1.00 92.19 222 ARG A C 1
ATOM 1742 O O . ARG A 1 222 ? -5.368 2.860 -13.595 1.00 92.19 222 ARG A O 1
ATOM 1749 N N . ALA A 1 223 ? -4.987 2.131 -15.689 1.00 94.56 223 ALA A N 1
ATOM 1750 C CA . ALA A 1 223 ? -5.890 0.989 -15.592 1.00 94.56 223 ALA A CA 1
ATOM 1751 C C . ALA A 1 223 ? -5.355 -0.058 -14.603 1.00 94.56 223 ALA A C 1
ATOM 1753 O O . ALA A 1 223 ? -6.132 -0.598 -13.819 1.00 94.56 223 ALA A O 1
ATOM 1754 N N . LEU A 1 224 ? -4.036 -0.285 -14.570 1.00 95.25 224 LEU A N 1
ATOM 1755 C CA . LEU A 1 224 ? -3.404 -1.142 -13.570 1.00 95.25 224 LEU A CA 1
ATOM 1756 C C . LEU A 1 224 ? -3.578 -0.584 -12.153 1.00 95.25 224 LEU A C 1
ATOM 1758 O O . LEU A 1 224 ? -4.036 -1.324 -11.288 1.00 95.25 224 LEU A O 1
ATOM 1762 N N . ILE A 1 225 ? -3.296 0.706 -11.923 1.00 94.44 225 ILE A N 1
ATOM 1763 C CA . ILE A 1 225 ? -3.497 1.363 -10.615 1.00 94.44 225 ILE A CA 1
ATOM 1764 C C . ILE A 1 225 ? -4.946 1.186 -10.149 1.00 94.44 225 ILE A C 1
ATOM 1766 O O . ILE A 1 225 ? -5.181 0.802 -9.003 1.00 94.44 225 ILE A O 1
ATOM 1770 N N . SER A 1 226 ? -5.915 1.415 -11.041 1.00 93.88 226 SER A N 1
ATOM 1771 C CA . SER A 1 226 ? -7.339 1.219 -10.752 1.00 93.88 226 SER A CA 1
ATOM 1772 C C . SER A 1 226 ? -7.666 -0.246 -10.442 1.00 93.88 226 SER A C 1
ATOM 1774 O O . SER A 1 226 ? -8.395 -0.525 -9.490 1.00 93.88 226 SER A O 1
ATOM 1776 N N . CYS A 1 227 ? -7.084 -1.186 -11.192 1.00 96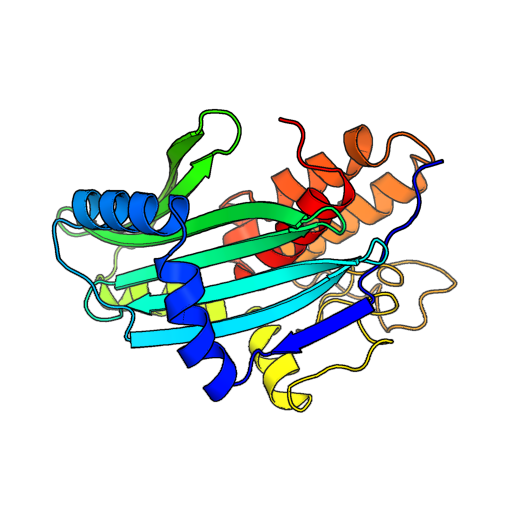.88 227 CYS A N 1
ATOM 1777 C CA . CYS A 1 227 ? -7.286 -2.617 -10.998 1.00 96.88 227 CYS A CA 1
ATOM 1778 C C . CYS A 1 227 ? -6.760 -3.084 -9.638 1.00 96.88 227 CYS A C 1
ATOM 1780 O O . CYS A 1 227 ? -7.512 -3.710 -8.896 1.00 96.88 227 CYS A O 1
ATOM 1782 N N . VAL A 1 228 ? -5.514 -2.764 -9.274 1.00 96.00 228 VAL A N 1
ATOM 1783 C CA . VAL A 1 228 ? -4.932 -3.212 -7.994 1.00 96.00 228 VAL A CA 1
ATOM 1784 C C . VAL A 1 228 ? -5.530 -2.478 -6.795 1.00 96.00 228 VAL A C 1
ATOM 1786 O O . VAL A 1 228 ? -5.656 -3.066 -5.727 1.00 96.00 228 VAL A O 1
ATOM 1789 N N . SER A 1 229 ? -5.968 -1.227 -6.972 1.00 93.12 229 SER A N 1
ATOM 1790 C CA . SER A 1 229 ? -6.636 -0.449 -5.916 1.00 93.12 229 SER A CA 1
ATOM 1791 C C . SER A 1 229 ? -8.105 -0.828 -5.721 1.00 93.12 229 SER A C 1
ATOM 1793 O O . SER A 1 229 ? -8.711 -0.418 -4.729 1.00 93.12 229 SER A O 1
ATOM 1795 N N . ASN A 1 230 ? -8.696 -1.599 -6.641 1.00 93.25 230 ASN A N 1
ATOM 1796 C CA . ASN A 1 230 ? -10.060 -2.086 -6.490 1.00 93.25 230 ASN A CA 1
ATOM 1797 C C . ASN A 1 230 ? -10.174 -2.921 -5.200 1.00 93.25 230 ASN A C 1
ATOM 1799 O O . ASN A 1 230 ? -9.387 -3.853 -5.034 1.00 93.25 230 ASN A O 1
ATOM 1803 N N . PRO A 1 231 ? -11.164 -2.674 -4.320 1.00 90.94 231 PRO A N 1
ATOM 1804 C CA . PRO A 1 231 ? -11.242 -3.360 -3.030 1.00 90.94 231 PRO A CA 1
ATOM 1805 C C . PRO A 1 231 ? -11.292 -4.892 -3.105 1.00 90.94 231 PRO A C 1
ATOM 1807 O O . PRO A 1 231 ? -10.787 -5.568 -2.212 1.00 90.94 231 PRO A O 1
ATOM 1810 N N . ILE A 1 232 ? -11.875 -5.458 -4.167 1.00 92.19 232 ILE A N 1
ATOM 1811 C CA . ILE A 1 232 ? -11.967 -6.912 -4.356 1.00 92.19 232 ILE A CA 1
ATOM 1812 C C . ILE A 1 232 ? -10.598 -7.501 -4.709 1.00 92.19 232 ILE A C 1
ATOM 1814 O O . ILE A 1 232 ? -10.270 -8.591 -4.243 1.00 92.19 232 ILE A O 1
ATOM 1818 N N . ASN A 1 233 ? -9.816 -6.795 -5.528 1.00 94.69 233 ASN A N 1
ATOM 1819 C CA . ASN A 1 233 ? -8.489 -7.239 -5.949 1.00 94.69 233 ASN A CA 1
ATOM 1820 C C . ASN A 1 233 ? -7.457 -6.978 -4.847 1.00 94.69 233 ASN A C 1
ATOM 1822 O O . ASN A 1 233 ? -6.720 -7.887 -4.474 1.00 94.69 233 ASN A O 1
ATOM 1826 N N . HIS A 1 234 ? -7.468 -5.766 -4.280 1.00 93.81 234 HIS A N 1
ATOM 1827 C CA . HIS A 1 234 ? -6.601 -5.324 -3.182 1.00 93.81 234 HIS A CA 1
ATOM 1828 C C . HIS A 1 234 ? -6.649 -6.286 -1.995 1.00 93.81 234 HIS A C 1
ATOM 1830 O O . HIS A 1 234 ? -5.610 -6.642 -1.450 1.00 93.81 234 HIS A O 1
ATOM 1836 N N . ARG A 1 235 ? -7.841 -6.798 -1.659 1.00 91.81 235 ARG A N 1
ATOM 1837 C CA . ARG A 1 235 ? -8.052 -7.762 -0.570 1.00 91.81 235 ARG A CA 1
ATOM 1838 C C . ARG A 1 235 ? -7.153 -9.002 -0.644 1.00 91.81 235 ARG A C 1
ATOM 1840 O O . ARG A 1 235 ? -6.844 -9.561 0.404 1.00 91.81 235 ARG A O 1
ATOM 1847 N N . GLU A 1 236 ? -6.776 -9.462 -1.837 1.00 92.31 236 GLU A N 1
ATOM 1848 C CA . GLU A 1 236 ? -5.984 -10.692 -2.010 1.00 92.31 236 GLU A CA 1
ATOM 1849 C C . GLU A 1 236 ? -4.467 -10.475 -1.920 1.00 92.31 236 GLU A C 1
ATOM 1851 O O . GLU A 1 236 ? -3.709 -11.446 -1.867 1.00 92.31 236 GLU A O 1
ATOM 1856 N N . GLY A 1 237 ? -4.021 -9.220 -1.898 1.00 93.19 237 GLY A N 1
ATOM 1857 C CA . GLY A 1 237 ? -2.627 -8.873 -1.661 1.00 93.19 237 GLY A CA 1
ATOM 1858 C C . GLY A 1 237 ? -2.449 -7.383 -1.396 1.00 93.19 237 GLY A C 1
ATOM 1859 O O . GLY A 1 237 ? -1.980 -6.685 -2.291 1.00 93.19 237 GLY A O 1
ATOM 1860 N N . PRO A 1 238 ? -2.832 -6.879 -0.207 1.00 93.44 238 PRO A N 1
ATOM 1861 C CA . PRO A 1 238 ? -2.879 -5.444 0.073 1.00 93.44 238 PRO A CA 1
ATOM 1862 C C . PRO A 1 238 ? -1.537 -4.734 -0.110 1.00 93.44 238 PRO A C 1
ATOM 1864 O O . PRO A 1 238 ? -1.470 -3.699 -0.771 1.00 93.44 238 PRO A O 1
ATOM 1867 N N . ILE A 1 239 ? -0.459 -5.312 0.428 1.00 92.88 239 ILE A N 1
ATOM 1868 C CA . ILE A 1 239 ? 0.872 -4.692 0.411 1.00 92.88 239 ILE A CA 1
ATOM 1869 C C . ILE A 1 239 ? 1.440 -4.712 -1.005 1.00 92.88 239 ILE A C 1
ATOM 1871 O O . ILE A 1 239 ? 1.893 -3.682 -1.503 1.00 92.88 239 ILE A O 1
ATOM 1875 N N . ALA A 1 240 ? 1.346 -5.853 -1.685 1.00 93.44 240 ALA A N 1
ATOM 1876 C CA . ALA A 1 240 ? 1.656 -5.978 -3.104 1.00 93.44 240 ALA A CA 1
ATOM 1877 C C . ALA A 1 240 ? 0.877 -4.979 -3.976 1.00 93.44 240 ALA A C 1
ATOM 1879 O O . ALA A 1 240 ? 1.468 -4.296 -4.811 1.00 93.44 240 ALA A O 1
ATOM 1880 N N . ALA A 1 241 ? -0.436 -4.866 -3.777 1.00 95.06 241 ALA A N 1
ATOM 1881 C CA . ALA A 1 241 ? -1.292 -3.965 -4.537 1.00 95.06 241 ALA A CA 1
ATOM 1882 C C . ALA A 1 241 ? -0.905 -2.496 -4.331 1.00 95.06 241 ALA A C 1
ATOM 1884 O O . ALA A 1 241 ? -0.798 -1.755 -5.309 1.00 95.06 241 ALA A O 1
ATOM 1885 N N . ASP A 1 242 ? -0.653 -2.085 -3.088 1.00 95.19 242 ASP A N 1
ATOM 1886 C CA . ASP A 1 242 ? -0.274 -0.708 -2.774 1.00 95.19 242 ASP A CA 1
ATOM 1887 C C . ASP A 1 242 ? 1.148 -0.395 -3.273 1.00 95.19 242 ASP A C 1
ATOM 1889 O O . ASP A 1 242 ? 1.370 0.670 -3.847 1.00 95.19 242 ASP A O 1
ATOM 1893 N N . ALA A 1 243 ? 2.092 -1.339 -3.191 1.00 93.56 243 ALA A N 1
ATOM 1894 C CA . ALA A 1 243 ? 3.418 -1.199 -3.800 1.00 93.56 243 ALA A CA 1
ATOM 1895 C C . ALA A 1 243 ? 3.335 -1.042 -5.331 1.00 93.56 243 ALA A C 1
ATOM 1897 O O . ALA A 1 243 ? 3.942 -0.141 -5.917 1.00 93.56 243 ALA A O 1
ATOM 1898 N N . VAL A 1 244 ? 2.531 -1.868 -6.006 1.00 93.44 244 VAL A N 1
ATOM 1899 C CA . VAL A 1 244 ? 2.306 -1.740 -7.454 1.00 93.44 244 VAL A CA 1
ATOM 1900 C C . VAL A 1 244 ? 1.667 -0.388 -7.779 1.00 93.44 244 VAL A C 1
ATOM 1902 O O . VAL A 1 244 ? 2.154 0.321 -8.662 1.00 93.44 244 VAL A O 1
ATOM 1905 N N . ALA A 1 245 ? 0.626 0.018 -7.047 1.00 94.31 245 ALA A N 1
ATOM 1906 C CA . ALA A 1 245 ? -0.028 1.306 -7.254 1.00 94.31 245 ALA A CA 1
ATOM 1907 C C . ALA A 1 245 ? 0.968 2.468 -7.135 1.00 94.31 245 ALA A C 1
ATOM 1909 O O . ALA A 1 245 ? 1.067 3.281 -8.055 1.00 94.31 245 ALA A O 1
ATOM 1910 N N . LEU A 1 246 ? 1.761 2.518 -6.061 1.00 93.25 246 LEU A N 1
ATOM 1911 C CA . LEU A 1 246 ? 2.732 3.592 -5.833 1.00 93.25 246 LEU A CA 1
ATOM 1912 C C . LEU A 1 246 ? 3.834 3.617 -6.886 1.00 93.25 246 LEU A C 1
ATOM 1914 O O . LEU A 1 246 ? 4.209 4.695 -7.348 1.00 93.25 246 LEU A O 1
ATOM 1918 N N . PHE A 1 247 ? 4.318 2.453 -7.325 1.00 92.25 247 PHE A N 1
ATOM 1919 C CA . PHE A 1 247 ? 5.285 2.391 -8.418 1.00 92.25 247 PHE A CA 1
ATOM 1920 C C . PHE A 1 247 ? 4.751 3.100 -9.671 1.00 92.25 247 PHE A C 1
ATOM 1922 O O . PHE A 1 247 ? 5.414 3.980 -10.227 1.00 92.25 247 PHE A O 1
ATOM 1929 N N . PHE A 1 248 ? 3.526 2.773 -10.090 1.00 91.19 248 PHE A N 1
ATOM 1930 C CA . PHE A 1 248 ? 2.942 3.359 -11.296 1.00 91.19 248 PHE A CA 1
ATOM 1931 C C . PHE A 1 248 ? 2.485 4.814 -11.102 1.00 91.19 248 PHE A C 1
ATOM 1933 O O . PHE A 1 248 ? 2.563 5.596 -12.052 1.00 91.19 248 PHE A O 1
ATOM 1940 N N . MET A 1 249 ? 2.104 5.225 -9.887 1.00 90.62 249 MET A N 1
ATOM 1941 C CA . MET A 1 249 ? 1.874 6.638 -9.550 1.00 90.62 249 MET A CA 1
ATOM 1942 C C . MET A 1 249 ? 3.155 7.472 -9.698 1.00 90.62 249 MET A C 1
ATOM 1944 O O . MET A 1 249 ? 3.113 8.574 -10.250 1.00 90.62 249 MET A O 1
ATOM 1948 N N . GLY A 1 250 ? 4.298 6.941 -9.250 1.00 88.81 250 GLY A N 1
ATOM 1949 C CA . GLY A 1 250 ? 5.609 7.574 -9.414 1.00 88.81 250 GLY A CA 1
ATOM 1950 C C . GLY A 1 250 ? 6.060 7.608 -10.873 1.00 88.81 250 GLY A C 1
ATOM 1951 O O . GLY A 1 250 ? 6.472 8.656 -11.369 1.00 88.81 250 GLY A O 1
ATOM 1952 N N . LYS A 1 251 ? 5.915 6.485 -11.587 1.00 86.50 251 LYS A N 1
ATOM 1953 C CA . LYS A 1 251 ? 6.276 6.352 -13.007 1.00 86.50 251 LYS A CA 1
ATOM 1954 C C . LYS A 1 251 ? 5.518 7.327 -13.899 1.00 86.50 251 LYS A C 1
ATOM 1956 O O . LYS A 1 251 ? 6.122 7.960 -14.760 1.00 86.50 251 LYS A O 1
ATOM 1961 N N . CYS A 1 252 ? 4.205 7.430 -13.720 1.00 85.38 252 CYS A N 1
ATOM 1962 C CA . CYS A 1 252 ? 3.384 8.255 -14.597 1.00 85.38 252 CYS A CA 1
ATOM 1963 C C . CYS A 1 252 ? 3.365 9.727 -14.224 1.00 85.38 252 CYS A C 1
ATOM 1965 O O . CYS A 1 252 ? 2.837 10.512 -15.008 1.00 85.38 252 CYS A O 1
ATOM 1967 N N . GLY A 1 253 ? 3.951 10.081 -13.071 1.00 74.19 253 GLY A N 1
ATOM 1968 C CA . GLY A 1 253 ? 3.785 11.377 -12.436 1.00 74.19 253 GLY A CA 1
ATOM 1969 C C . GLY A 1 253 ? 2.303 11.596 -12.189 1.00 74.19 253 GLY A C 1
ATOM 1970 O O . GLY A 1 253 ? 1.601 11.988 -13.108 1.00 74.19 253 GLY A O 1
ATOM 1971 N N . TYR A 1 254 ? 1.809 11.279 -10.993 1.00 64.19 254 TYR A N 1
ATOM 1972 C CA . TYR A 1 254 ? 0.382 11.371 -10.680 1.00 64.19 254 TYR A CA 1
ATOM 1973 C C . TYR A 1 254 ? -0.248 12.660 -11.243 1.00 64.19 254 TYR A C 1
ATOM 1975 O O . TYR A 1 254 ? -0.003 13.763 -10.754 1.00 64.19 254 TYR A O 1
ATOM 1983 N N . VAL A 1 255 ? -1.039 12.497 -12.302 1.00 47.78 255 VAL A N 1
ATOM 1984 C CA . VAL A 1 255 ? -1.966 13.498 -12.815 1.00 47.78 255 VAL A CA 1
ATOM 1985 C C . VAL A 1 255 ? -3.335 12.848 -12.637 1.00 47.78 255 VAL A C 1
ATOM 1987 O O . VAL A 1 255 ? -3.497 11.763 -13.218 1.00 47.78 255 VAL A O 1
ATOM 1990 N N . PRO A 1 256 ? -4.237 13.459 -11.843 1.00 46.41 256 PRO A N 1
ATOM 1991 C CA . PRO A 1 256 ? -5.643 13.069 -11.726 1.00 46.41 256 PRO A CA 1
ATOM 1992 C C . PRO A 1 256 ? -6.252 12.595 -13.055 1.00 46.41 256 PRO A C 1
ATOM 1994 O O . PRO A 1 256 ? -5.935 13.202 -14.112 1.00 46.41 256 PRO A O 1
#

InterPro domains:
  IPR033113 Phospholipase A2, histidine active site [PS00118] (201-208)
  IPR036444 Phospholipase A2 domain superfamily [G3DSA:1.20.90.10] (143-246)
  IPR036444 Phospholipase A2 domain superfamily [SSF48619] (168-233)

Radius of gyration: 17.83 Å; chains: 1; bounding box: 45×37×48 Å